Protein AF-A0A538FCP5-F1 (afdb_monomer)

Sequence (193 aa):
MATASAGASVWIGPFAAAAGLLAGAGALKAARPHATARALKDMGLPGRLSLVAGLVRVGGAAEAVVGGAALLAGASALRLLAITVAASYVGFAAVVAFALAKGTAVSSCGCFGATDTPPTVAHVVVDVGAALTAVAVAMGPGGGLPGVLARQPLAGIPLVLLLVVACYLAWLALTALPRAGARAVTALGGRRP

Radius of gyration: 18.37 Å; Cα contacts (8 Å, |Δi|>4): 265; chains: 1; bounding box: 60×31×52 Å

Solvent-accessible surface area (backbone atoms only — not comparable to full-atom values): 9730 Å² total; per-residue (Å²): 131,78,70,69,66,57,65,37,56,68,34,48,58,60,27,45,27,39,24,49,44,39,17,54,23,12,43,40,17,36,77,51,18,6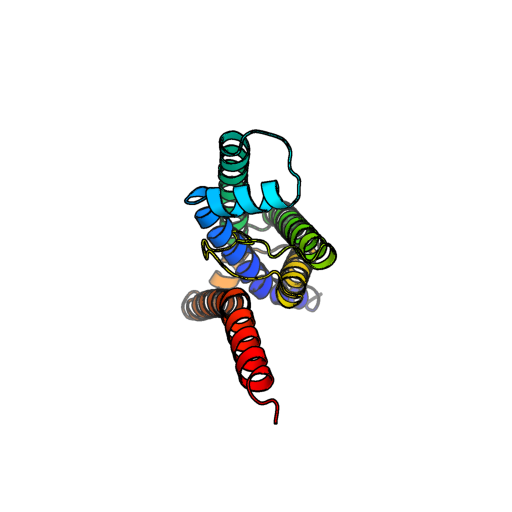2,46,35,26,48,29,43,43,76,76,64,52,83,78,56,67,68,59,45,20,50,50,37,21,54,51,13,44,50,36,18,50,45,15,50,45,40,51,70,20,51,47,84,56,28,36,62,35,21,48,51,53,18,51,51,24,49,53,48,23,51,53,43,49,50,37,54,74,68,69,50,76,36,54,10,82,22,54,73,70,54,74,73,37,66,67,50,72,65,52,35,52,51,24,49,52,36,19,50,27,15,48,51,48,41,72,33,77,67,70,24,54,58,66,51,30,74,74,36,72,79,74,19,51,68,58,54,50,50,36,53,50,49,38,50,50,51,48,42,56,62,54,46,49,61,55,54,52,54,51,51,53,52,63,55,64,71,64,67,134

Foldseek 3Di:
DPPQVVQLVVLQLLLLLLLVLLLQLLVQCLVPVQLQLVLCVLLPDDDDSVVSSVVSNVRSVVSNCLSVCCQVDFFVCNLVSLQVSLVVLVVLLVSLVSQVVVVDQRLDSSSHPDRGQGRDVLSNVSSNSNSVSSVSQNPGPTGHNQRVQCPDPPSCPVSVVVSVVSNVVSVCVRHVVRVVVVVVVVVVVVPDD

Secondary structure (DSSP, 8-state):
--SHHHHHHHHHHHHHHHHHHHHHHHHHHHH-THHHHHHHHHTT--S-HHHHHHHHHHHHHHHHHHHHHHHH--HHHHHHHHHHHHHHHHHHHHHHHHHHHHT---S---TTS-S-----HHHHHHHHHHHHHHHHHHHSS---HHHHHTTSGGGGHHHHHHHHHHHHHHHHHHHTHHHHHHHHHHHHHT---

pLDDT: mean 83.84, std 15.06, range [40.66, 98.06]

Mean predicted aligned error: 7.52 Å

Structure (mmCIF, N/CA/C/O backbone):
data_AF-A0A538FCP5-F1
#
_entry.id   AF-A0A538FCP5-F1
#
loop_
_atom_site.group_PDB
_atom_site.id
_atom_site.type_symbol
_atom_site.label_atom_id
_atom_site.label_alt_id
_atom_site.label_comp_id
_atom_site.label_asym_id
_atom_site.label_entity_id
_atom_site.label_seq_id
_atom_site.pdbx_PDB_ins_code
_atom_site.Cartn_x
_atom_site.Cartn_y
_atom_site.Cartn_z
_atom_site.occupancy
_atom_site.B_iso_or_equiv
_atom_site.auth_seq_id
_atom_site.auth_comp_id
_atom_site.auth_asym_id
_atom_site.auth_atom_id
_atom_site.pdbx_PDB_model_num
ATOM 1 N N . MET A 1 1 ? 18.638 -16.756 -23.555 1.00 45.75 1 MET A N 1
ATOM 2 C CA . MET A 1 1 ? 18.734 -15.533 -22.719 1.00 45.75 1 MET A CA 1
ATOM 3 C C . MET A 1 1 ? 17.520 -14.587 -22.818 1.00 45.75 1 MET A C 1
ATOM 5 O O . MET A 1 1 ? 17.428 -13.693 -21.993 1.00 45.75 1 MET A O 1
ATOM 9 N N . ALA A 1 2 ? 16.556 -14.788 -23.733 1.00 40.66 2 ALA A N 1
ATOM 10 C CA . ALA A 1 2 ? 15.393 -13.897 -23.919 1.00 40.66 2 ALA A CA 1
ATOM 11 C C . ALA A 1 2 ? 14.160 -14.190 -23.026 1.00 40.66 2 ALA A C 1
ATOM 13 O O . ALA A 1 2 ? 13.186 -13.448 -23.061 1.00 40.66 2 ALA A O 1
ATOM 14 N N . THR A 1 3 ? 14.174 -15.259 -22.225 1.00 42.53 3 THR A N 1
ATOM 15 C CA . THR A 1 3 ? 13.018 -15.672 -21.404 1.00 42.53 3 THR A CA 1
ATOM 16 C C . THR A 1 3 ? 13.016 -15.072 -19.994 1.00 42.53 3 THR A C 1
ATOM 18 O O . THR A 1 3 ? 11.956 -14.929 -19.393 1.00 42.53 3 THR A O 1
ATOM 21 N N . ALA A 1 4 ? 14.174 -14.648 -19.473 1.00 42.22 4 ALA A N 1
ATOM 22 C CA . ALA A 1 4 ? 14.282 -14.045 -18.139 1.00 42.22 4 ALA A CA 1
ATOM 23 C C . ALA A 1 4 ? 13.793 -12.581 -18.089 1.00 42.22 4 ALA A C 1
ATOM 25 O O . ALA A 1 4 ? 13.318 -12.117 -17.054 1.00 42.22 4 ALA A O 1
ATOM 26 N N . SER A 1 5 ? 13.857 -11.858 -19.211 1.00 44.38 5 SER A N 1
ATOM 27 C CA . SER A 1 5 ? 13.412 -10.462 -19.330 1.00 44.38 5 SER A CA 1
ATOM 28 C C . SER A 1 5 ? 11.887 -10.311 -19.396 1.00 44.38 5 SER A C 1
ATOM 30 O O . SER A 1 5 ? 11.358 -9.288 -18.965 1.00 44.38 5 SER A O 1
ATOM 32 N N . ALA A 1 6 ? 11.162 -11.332 -19.868 1.00 48.72 6 ALA A N 1
ATOM 33 C CA . ALA A 1 6 ? 9.699 -11.323 -19.888 1.00 48.72 6 ALA A CA 1
ATOM 34 C C . ALA A 1 6 ? 9.105 -11.450 -18.471 1.00 48.72 6 ALA A C 1
ATOM 36 O O . ALA A 1 6 ? 8.164 -10.737 -18.124 1.00 48.72 6 ALA A O 1
ATOM 37 N N . GLY A 1 7 ? 9.702 -12.290 -17.616 1.00 48.94 7 GLY A N 1
ATOM 38 C CA . GLY A 1 7 ? 9.195 -12.569 -16.266 1.00 48.94 7 GLY A CA 1
ATOM 39 C C . GLY A 1 7 ? 9.261 -11.382 -15.298 1.00 48.94 7 GLY A C 1
ATOM 40 O O . GLY A 1 7 ? 8.374 -11.222 -14.470 1.00 48.94 7 GLY A O 1
ATOM 41 N N . ALA A 1 8 ? 10.260 -10.504 -15.418 1.00 54.09 8 ALA A N 1
ATOM 42 C CA . ALA A 1 8 ? 10.357 -9.311 -14.568 1.00 54.09 8 ALA A CA 1
ATOM 43 C C . ALA A 1 8 ? 9.303 -8.251 -14.915 1.00 54.09 8 ALA A C 1
ATOM 45 O O . ALA A 1 8 ? 8.853 -7.500 -14.053 1.00 54.09 8 ALA A O 1
ATOM 46 N N . SER A 1 9 ? 8.885 -8.210 -16.183 1.00 64.44 9 SER A N 1
ATOM 47 C CA . SER A 1 9 ? 7.946 -7.209 -16.687 1.00 64.44 9 SER A CA 1
ATOM 48 C C . SER A 1 9 ? 6.511 -7.413 -16.191 1.00 64.44 9 SER A C 1
ATOM 50 O O . SER A 1 9 ? 5.802 -6.426 -15.996 1.00 64.44 9 SER A O 1
ATOM 52 N N . VAL A 1 10 ? 6.093 -8.658 -15.912 1.00 83.19 10 VAL A N 1
ATOM 53 C CA . VAL A 1 10 ? 4.707 -8.952 -15.501 1.00 83.19 10 VAL A CA 1
ATOM 54 C C . VAL A 1 10 ? 4.380 -8.395 -14.114 1.00 83.19 10 VAL A C 1
ATOM 56 O O . VAL A 1 10 ? 3.256 -7.965 -13.868 1.00 83.19 10 VAL A O 1
ATOM 59 N N . TRP A 1 11 ? 5.372 -8.338 -13.222 1.00 89.75 11 TRP A N 1
ATOM 60 C CA . TRP A 1 11 ? 5.187 -7.881 -11.845 1.00 89.75 11 TRP A CA 1
ATOM 61 C C . TRP A 1 11 ? 5.181 -6.358 -11.708 1.00 89.75 11 TRP A C 1
ATOM 63 O O . TRP A 1 11 ? 4.635 -5.851 -10.732 1.00 89.75 11 TRP A O 1
ATOM 73 N N . ILE A 1 12 ? 5.716 -5.620 -12.691 1.00 90.25 12 ILE A N 1
ATOM 74 C CA . ILE A 1 12 ? 5.793 -4.150 -12.646 1.00 90.25 12 ILE A CA 1
ATOM 75 C C . ILE A 1 12 ? 4.408 -3.509 -12.588 1.00 90.25 12 ILE A C 1
ATOM 77 O O . ILE A 1 12 ? 4.231 -2.537 -11.862 1.00 90.25 12 ILE A O 1
ATOM 81 N N . GLY A 1 13 ? 3.426 -4.037 -13.324 1.00 90.94 13 GLY A N 1
ATOM 82 C CA . GLY A 1 13 ? 2.058 -3.509 -13.308 1.00 90.94 13 GLY A CA 1
ATOM 83 C C . GLY A 1 13 ? 1.418 -3.605 -11.916 1.00 90.94 13 GLY A C 1
ATOM 84 O O . GLY A 1 13 ? 1.117 -2.572 -11.317 1.00 90.94 13 GLY A O 1
ATOM 85 N N . PRO A 1 14 ? 1.257 -4.819 -11.357 1.00 92.94 14 PRO A N 1
ATOM 86 C CA . PRO A 1 14 ? 0.743 -5.010 -10.001 1.00 92.94 14 PRO A CA 1
ATOM 87 C C . PRO A 1 14 ? 1.554 -4.272 -8.928 1.00 92.94 14 PRO A C 1
ATOM 89 O O . PRO A 1 14 ? 0.970 -3.653 -8.042 1.00 92.94 14 PRO A O 1
ATOM 92 N N . PHE A 1 15 ? 2.887 -4.262 -9.041 1.00 94.94 15 PHE A N 1
ATOM 93 C CA . PHE A 1 15 ? 3.752 -3.504 -8.139 1.00 94.94 15 PHE A CA 1
ATOM 94 C C . PHE A 1 15 ? 3.501 -1.995 -8.220 1.00 94.94 15 PHE A C 1
ATOM 96 O O . PHE A 1 15 ? 3.432 -1.336 -7.190 1.00 94.94 15 PHE A O 1
ATOM 103 N N . ALA A 1 16 ? 3.333 -1.433 -9.419 1.00 95.12 16 ALA A N 1
ATOM 104 C CA . ALA A 1 16 ? 3.023 -0.017 -9.590 1.00 95.12 16 ALA A CA 1
ATOM 105 C C . ALA A 1 16 ? 1.646 0.333 -9.011 1.00 95.12 16 ALA A C 1
ATOM 107 O O . ALA A 1 16 ? 1.493 1.383 -8.389 1.00 95.12 16 ALA A O 1
ATOM 108 N N . ALA A 1 17 ? 0.655 -0.553 -9.141 1.00 95.50 17 ALA A N 1
ATOM 109 C CA . ALA A 1 17 ? -0.635 -0.370 -8.481 1.00 95.50 17 ALA A CA 1
ATOM 110 C C . ALA A 1 17 ? -0.480 -0.379 -6.949 1.00 95.50 17 ALA A C 1
ATOM 112 O O . ALA A 1 17 ? -0.987 0.516 -6.276 1.00 95.50 17 ALA A O 1
ATOM 113 N N . ALA A 1 18 ? 0.289 -1.322 -6.396 1.00 96.06 18 ALA A N 1
ATOM 114 C CA . ALA A 1 18 ? 0.610 -1.365 -4.969 1.00 96.06 18 ALA A CA 1
ATOM 115 C C . ALA A 1 18 ? 1.363 -0.103 -4.502 1.00 96.06 18 ALA A C 1
ATOM 117 O O . ALA A 1 18 ? 0.978 0.535 -3.528 1.00 96.06 18 ALA A O 1
ATOM 118 N N . ALA A 1 19 ? 2.393 0.335 -5.224 1.00 97.00 19 ALA A N 1
ATOM 119 C CA . ALA A 1 19 ? 3.125 1.560 -4.908 1.00 97.00 19 ALA A CA 1
ATOM 120 C C . ALA A 1 19 ? 2.223 2.807 -4.969 1.00 97.00 19 ALA A C 1
ATOM 122 O O . ALA A 1 19 ? 2.315 3.673 -4.101 1.00 97.00 19 ALA A O 1
ATOM 123 N N . GLY A 1 20 ? 1.308 2.880 -5.943 1.00 95.69 20 GLY A N 1
ATOM 124 C CA . GLY A 1 20 ? 0.316 3.950 -6.050 1.00 95.69 20 GLY A CA 1
ATOM 125 C C . GLY A 1 20 ? -0.702 3.945 -4.907 1.00 95.69 20 GLY A C 1
ATOM 126 O O . GLY A 1 20 ? -1.003 5.001 -4.347 1.00 95.69 20 GLY A O 1
ATOM 127 N N . LEU A 1 21 ? -1.189 2.767 -4.509 1.00 94.44 21 LEU A N 1
ATOM 128 C CA . LEU A 1 21 ? -2.057 2.604 -3.341 1.00 94.44 21 LEU A CA 1
ATOM 129 C C . LEU A 1 21 ? -1.339 3.002 -2.049 1.00 94.44 21 LEU A C 1
ATOM 131 O O . LEU A 1 21 ? -1.915 3.745 -1.258 1.00 94.44 21 LEU A O 1
ATOM 135 N N . LEU A 1 22 ? -0.087 2.574 -1.855 1.00 95.88 22 LEU A N 1
ATOM 136 C CA . LEU A 1 22 ? 0.742 2.978 -0.718 1.00 95.88 22 LEU A CA 1
ATOM 137 C C . LEU A 1 22 ? 0.940 4.496 -0.695 1.00 95.88 22 LEU A C 1
ATOM 139 O O . LEU A 1 22 ? 0.771 5.120 0.352 1.00 95.88 22 LEU A O 1
ATOM 143 N N . ALA A 1 23 ? 1.229 5.097 -1.854 1.00 96.75 23 ALA A N 1
ATOM 144 C CA . ALA A 1 23 ? 1.422 6.534 -1.976 1.00 96.75 23 ALA A CA 1
ATOM 145 C C . ALA A 1 23 ? 0.156 7.315 -1.583 1.00 96.75 23 ALA A C 1
ATOM 147 O O . ALA A 1 23 ? 0.202 8.224 -0.751 1.00 96.75 23 ALA A O 1
ATOM 148 N N . GLY A 1 24 ? -0.991 6.929 -2.153 1.00 93.69 24 GLY A N 1
ATOM 149 C CA . GLY A 1 24 ? -2.281 7.560 -1.883 1.00 93.69 24 GLY A CA 1
ATOM 150 C C . GLY A 1 24 ? -2.752 7.358 -0.442 1.00 93.69 24 GLY A C 1
ATOM 151 O O . GLY A 1 24 ? -3.155 8.317 0.217 1.00 93.69 24 GLY A O 1
ATOM 152 N N . ALA A 1 25 ? -2.658 6.131 0.076 1.00 91.00 25 ALA A N 1
ATOM 153 C CA . ALA A 1 25 ? -3.026 5.814 1.453 1.00 91.00 25 ALA A CA 1
ATOM 154 C C . ALA A 1 25 ? -2.130 6.548 2.458 1.00 91.00 25 ALA A C 1
ATOM 156 O O . ALA A 1 25 ? -2.635 7.154 3.404 1.00 91.00 25 ALA A O 1
ATOM 157 N N . GLY A 1 26 ? -0.814 6.561 2.227 1.00 94.00 26 GLY A N 1
ATOM 158 C CA . GLY A 1 26 ? 0.151 7.294 3.043 1.00 94.00 26 GLY A CA 1
ATOM 159 C C . GLY A 1 26 ? -0.152 8.792 3.085 1.00 94.00 26 GLY A C 1
ATOM 160 O O . GLY A 1 26 ? -0.244 9.379 4.166 1.00 94.00 26 GLY A O 1
ATOM 161 N N . ALA A 1 27 ? -0.423 9.406 1.928 1.00 94.88 27 ALA A N 1
ATOM 162 C CA . ALA A 1 27 ? -0.781 10.822 1.843 1.00 94.88 27 ALA A CA 1
ATOM 163 C C . ALA A 1 27 ? -2.071 11.139 2.622 1.00 94.88 27 ALA A C 1
ATOM 165 O O . ALA A 1 27 ? -2.137 12.128 3.357 1.00 94.88 27 ALA A O 1
ATOM 166 N N . LEU A 1 28 ? -3.086 10.274 2.528 1.00 91.69 28 LEU A N 1
ATOM 167 C CA . LEU A 1 28 ? -4.332 10.426 3.281 1.00 91.69 28 LEU A CA 1
ATOM 168 C C . LEU A 1 28 ? -4.128 10.248 4.792 1.00 91.69 28 LEU A C 1
ATOM 170 O O . LEU A 1 28 ? -4.677 11.038 5.564 1.00 91.69 28 LEU A O 1
ATOM 174 N N . LYS A 1 29 ? -3.307 9.281 5.227 1.00 89.88 29 LYS A N 1
ATOM 175 C CA . LYS A 1 29 ? -2.921 9.109 6.641 1.00 89.88 29 LYS A CA 1
ATOM 176 C C . LYS A 1 29 ? -2.165 10.330 7.163 1.00 89.88 29 LYS A C 1
ATOM 178 O O . LYS A 1 29 ? -2.447 10.797 8.266 1.00 89.88 29 LYS A O 1
ATOM 183 N N . ALA A 1 30 ? -1.254 10.886 6.366 1.00 94.12 30 ALA A N 1
ATOM 184 C CA . ALA A 1 30 ? -0.513 12.095 6.709 1.00 94.12 30 ALA A CA 1
ATOM 185 C C . ALA A 1 30 ? -1.442 13.310 6.846 1.00 94.12 30 ALA A C 1
ATOM 187 O O . ALA A 1 30 ? -1.326 14.090 7.794 1.00 94.12 30 ALA A O 1
ATOM 188 N N . ALA A 1 31 ? -2.410 13.458 5.942 1.00 94.31 31 ALA A N 1
ATOM 189 C CA . ALA A 1 31 ? -3.388 14.536 6.002 1.00 94.31 31 ALA A CA 1
ATOM 190 C C . ALA A 1 31 ? -4.348 14.379 7.195 1.00 94.31 31 ALA A C 1
ATOM 192 O O . ALA A 1 31 ? -4.612 15.354 7.903 1.00 94.31 31 ALA A O 1
ATOM 193 N N . ARG A 1 32 ? -4.844 13.160 7.450 1.00 90.50 32 ARG A N 1
ATOM 194 C CA . ARG A 1 32 ? -5.902 12.857 8.432 1.00 90.50 32 ARG A CA 1
ATOM 195 C C . ARG A 1 32 ? -5.501 11.711 9.384 1.00 90.50 32 ARG A C 1
ATOM 197 O O . ARG A 1 32 ? -6.116 10.645 9.357 1.00 90.50 32 ARG A O 1
ATOM 204 N N . PRO A 1 33 ? -4.536 11.926 10.297 1.00 91.31 33 PRO A N 1
ATOM 205 C CA . PRO A 1 33 ? -3.942 10.846 11.097 1.00 91.31 33 PRO A CA 1
ATOM 206 C C . PRO A 1 33 ? -4.847 10.291 12.207 1.00 91.31 33 PRO A C 1
ATOM 208 O O . PRO A 1 33 ? -4.598 9.213 12.744 1.00 91.31 33 PRO A O 1
ATOM 211 N N . HIS A 1 34 ? -5.899 11.018 12.594 1.00 89.31 34 HIS A N 1
ATOM 212 C CA . HIS A 1 34 ? -6.682 10.690 13.788 1.00 89.31 34 HIS A CA 1
ATOM 213 C C . HIS A 1 34 ? -7.443 9.360 13.701 1.00 89.31 34 HIS A C 1
ATOM 215 O O . HIS A 1 34 ? -7.644 8.725 14.733 1.00 89.31 34 HIS A O 1
ATOM 221 N N . ALA A 1 35 ? -7.860 8.935 12.505 1.00 84.38 35 ALA A N 1
ATOM 222 C CA . ALA A 1 35 ? -8.575 7.672 12.323 1.00 84.38 35 ALA A CA 1
ATOM 223 C C . ALA A 1 35 ? -7.668 6.472 12.646 1.00 84.38 35 ALA A C 1
ATOM 225 O O . ALA A 1 35 ? -7.983 5.687 13.537 1.00 84.38 35 ALA A O 1
ATOM 226 N N . THR A 1 36 ? -6.489 6.408 12.021 1.00 87.38 36 THR A N 1
ATOM 227 C CA . THR A 1 36 ? -5.475 5.379 12.300 1.00 87.38 36 THR A CA 1
ATOM 228 C C . THR A 1 36 ? -4.978 5.452 13.741 1.00 87.38 36 THR A C 1
ATOM 230 O O . THR A 1 36 ? -4.762 4.427 14.377 1.00 87.38 36 THR A O 1
ATOM 233 N N . ALA A 1 37 ? -4.814 6.659 14.293 1.00 91.38 37 ALA A N 1
ATOM 234 C CA . ALA A 1 37 ? -4.350 6.819 15.667 1.00 91.38 37 ALA A CA 1
ATOM 235 C C . ALA A 1 37 ? -5.335 6.235 16.690 1.00 91.38 37 ALA A C 1
ATOM 237 O O . ALA A 1 37 ? -4.905 5.578 17.635 1.00 91.38 37 ALA A O 1
ATOM 238 N N . ARG A 1 38 ? -6.646 6.432 16.492 1.00 88.56 38 ARG A N 1
ATOM 239 C CA . ARG A 1 38 ? -7.680 5.800 17.328 1.00 88.56 38 ARG A CA 1
ATOM 240 C C . ARG A 1 38 ? -7.669 4.283 17.180 1.00 88.56 38 ARG A C 1
ATOM 242 O O . ARG A 1 38 ? -7.605 3.600 18.188 1.00 88.56 38 ARG A O 1
ATOM 249 N N . ALA A 1 39 ? -7.586 3.770 15.956 1.00 84.56 39 ALA A N 1
ATOM 250 C CA . ALA A 1 39 ? -7.458 2.335 15.718 1.00 84.56 39 ALA A CA 1
ATOM 251 C C . ALA A 1 39 ? -6.256 1.709 16.452 1.00 84.56 39 ALA A C 1
ATOM 253 O O . ALA A 1 39 ? -6.385 0.669 17.093 1.00 84.56 39 ALA A O 1
ATOM 254 N N . LEU A 1 40 ? -5.090 2.363 16.417 1.00 88.31 40 LEU A N 1
ATOM 255 C CA . LEU A 1 40 ? -3.903 1.930 17.163 1.00 88.31 40 LEU A CA 1
ATOM 256 C C . LEU A 1 40 ? -4.120 1.974 18.683 1.00 88.31 40 LEU A C 1
ATOM 258 O O . LEU A 1 40 ? -3.679 1.067 19.390 1.00 88.31 40 LEU A O 1
ATOM 262 N N . LYS A 1 41 ? -4.819 2.995 19.193 1.00 89.31 41 LYS A N 1
ATOM 263 C CA . LYS A 1 41 ? -5.213 3.077 20.608 1.00 89.31 41 LYS A CA 1
ATOM 264 C C . LYS A 1 41 ? -6.148 1.932 21.002 1.00 89.31 41 LYS A C 1
ATOM 266 O O . LYS A 1 41 ? -5.894 1.307 22.027 1.00 89.31 41 LYS A O 1
ATOM 271 N N . ASP A 1 42 ? -7.148 1.628 20.179 1.00 85.62 42 ASP A N 1
ATOM 272 C CA . ASP A 1 42 ? -8.106 0.536 20.398 1.00 85.62 42 ASP A CA 1
ATOM 273 C C . ASP A 1 42 ? -7.406 -0.836 20.376 1.00 85.62 42 ASP A C 1
ATOM 275 O O . ASP A 1 42 ? -7.792 -1.761 21.088 1.00 85.62 42 ASP A O 1
ATOM 279 N N . MET A 1 43 ? -6.313 -0.960 19.614 1.00 84.94 43 MET A N 1
ATOM 280 C CA . MET A 1 43 ? -5.454 -2.150 19.599 1.00 84.94 43 MET A CA 1
ATOM 281 C C . MET A 1 43 ? -4.500 -2.255 20.803 1.00 84.94 43 MET A C 1
ATOM 283 O O . MET A 1 43 ? -3.871 -3.303 20.979 1.00 84.94 43 MET A O 1
ATOM 287 N N . GLY A 1 44 ? -4.434 -1.223 21.652 1.00 87.62 44 GLY A N 1
ATOM 288 C CA . GLY A 1 44 ? -3.677 -1.213 22.904 1.00 87.62 44 GLY A CA 1
ATOM 289 C C . GLY A 1 44 ? -2.384 -0.395 22.882 1.00 87.62 44 GLY A C 1
ATOM 290 O O . GLY A 1 44 ? -1.591 -0.515 23.814 1.00 87.62 44 GLY A O 1
ATOM 291 N N . LEU A 1 45 ? -2.140 0.439 21.861 1.00 89.25 45 LEU A N 1
ATOM 292 C CA . LEU A 1 45 ? -0.912 1.236 21.804 1.00 89.25 45 LEU A CA 1
ATOM 293 C C . LEU A 1 45 ? -0.866 2.258 22.971 1.00 89.25 45 LEU A C 1
ATOM 295 O O . LEU A 1 45 ? -1.784 3.084 23.123 1.00 89.25 45 LEU A O 1
ATOM 299 N N . PRO A 1 46 ? 0.179 2.231 23.823 1.00 90.50 46 PRO A N 1
ATOM 300 C CA . PRO A 1 46 ? 0.305 3.165 24.935 1.00 90.50 46 PRO A CA 1
ATOM 301 C C . PRO A 1 46 ? 0.629 4.582 24.439 1.00 90.50 46 PRO A C 1
ATOM 303 O O . PRO A 1 46 ? 1.142 4.784 23.341 1.00 90.50 46 PRO A O 1
ATOM 306 N N . GLY A 1 47 ? 0.318 5.585 25.264 1.00 92.81 47 GLY A N 1
ATOM 307 C CA . GLY A 1 47 ? 0.608 6.992 24.974 1.00 92.81 47 GLY A CA 1
ATOM 308 C C . GLY A 1 47 ? -0.620 7.861 24.693 1.00 92.81 47 GLY A C 1
ATOM 309 O O . GLY A 1 47 ? -1.760 7.385 24.605 1.00 92.81 47 GLY A O 1
ATOM 310 N N . ARG A 1 48 ? -0.369 9.174 24.598 1.00 94.88 48 ARG A N 1
ATOM 311 C CA . ARG A 1 48 ? -1.387 10.204 24.335 1.00 94.88 48 ARG A CA 1
ATOM 312 C C . ARG A 1 48 ? -1.812 10.158 22.866 1.00 94.88 48 ARG A C 1
ATOM 314 O O . ARG A 1 48 ? -0.964 10.031 21.987 1.00 94.88 48 ARG A O 1
ATOM 321 N N . LEU A 1 49 ? -3.108 10.328 22.593 1.00 93.12 49 LEU A N 1
ATOM 322 C CA . LEU A 1 49 ? -3.658 10.273 21.230 1.00 93.12 49 LEU A CA 1
ATOM 323 C C . LEU A 1 49 ? -2.973 11.259 20.267 1.00 93.12 49 LEU A C 1
ATOM 325 O O . LEU A 1 49 ? -2.770 10.929 19.103 1.00 93.12 49 LEU A O 1
ATOM 329 N N . SER A 1 50 ? -2.577 12.441 20.747 1.00 94.81 50 SER A N 1
ATOM 330 C CA . SER A 1 50 ? -1.840 13.438 19.960 1.00 94.81 50 SER A CA 1
ATOM 331 C C . SER A 1 50 ? -0.456 12.952 19.517 1.00 94.81 50 SER A C 1
ATOM 333 O O . SER A 1 50 ? -0.083 13.166 18.367 1.00 94.81 50 SER A O 1
ATOM 335 N N . LEU A 1 51 ? 0.278 12.253 20.391 1.00 96.00 51 LEU A N 1
ATOM 336 C CA . LEU A 1 51 ? 1.585 11.672 20.065 1.00 96.00 51 LEU A CA 1
ATOM 337 C C . LEU A 1 51 ? 1.442 10.542 19.044 1.00 96.00 51 LEU A C 1
ATOM 339 O O . LEU A 1 51 ? 2.165 10.514 18.052 1.00 96.00 51 LEU A O 1
ATOM 343 N N . VAL A 1 52 ? 0.457 9.658 19.242 1.00 95.50 52 VAL A N 1
ATOM 344 C CA . VAL A 1 52 ? 0.155 8.580 18.287 1.00 95.50 52 VAL A CA 1
ATOM 345 C C . VAL A 1 52 ? -0.247 9.161 16.927 1.00 95.50 52 VAL A C 1
ATOM 347 O O . VAL A 1 52 ? 0.233 8.699 15.898 1.00 95.50 52 VAL A O 1
ATOM 350 N N . ALA A 1 53 ? -1.068 10.214 16.898 1.00 94.50 53 ALA A N 1
ATOM 351 C CA . ALA A 1 53 ? -1.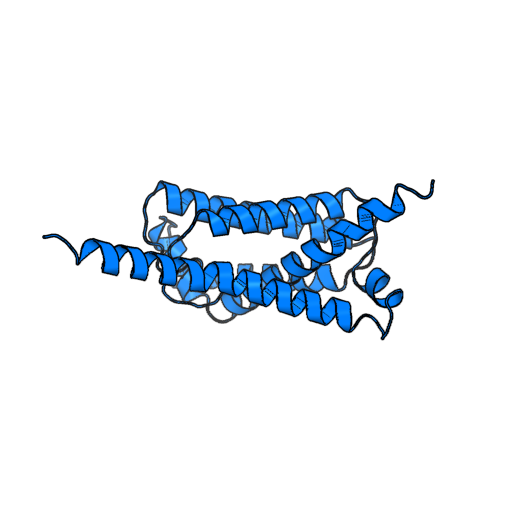434 10.900 15.659 1.00 94.50 53 ALA A CA 1
ATOM 352 C C . ALA A 1 53 ? -0.230 11.566 14.970 1.00 94.50 53 ALA A C 1
ATOM 354 O O . ALA A 1 53 ? -0.138 11.531 13.744 1.00 94.50 53 ALA A O 1
ATOM 355 N N . GLY A 1 54 ? 0.710 12.130 15.735 1.00 96.19 54 GLY A N 1
ATOM 356 C CA . GLY A 1 54 ? 1.979 12.633 15.203 1.00 96.19 54 GLY A CA 1
ATOM 357 C C . GLY A 1 54 ? 2.793 11.529 14.524 1.00 96.19 54 GLY A C 1
ATOM 358 O O . GLY A 1 54 ? 3.221 11.698 13.383 1.00 96.19 54 GLY A O 1
ATOM 359 N N . LEU A 1 55 ? 2.923 10.370 15.178 1.00 95.06 55 LEU A N 1
ATOM 360 C CA . LEU A 1 55 ? 3.630 9.214 14.625 1.00 95.06 55 LEU A CA 1
ATOM 361 C C . LEU A 1 55 ? 2.955 8.678 13.356 1.00 95.06 55 LEU A C 1
ATOM 363 O O . LEU A 1 55 ? 3.632 8.430 12.363 1.00 95.06 55 LEU A O 1
ATOM 367 N N . VAL A 1 56 ? 1.622 8.571 13.352 1.00 94.75 56 VAL A N 1
ATOM 368 C CA . VAL A 1 56 ? 0.843 8.194 12.160 1.00 94.75 56 VAL A CA 1
ATOM 369 C C . VAL A 1 56 ? 1.070 9.179 11.019 1.00 94.75 56 VAL A C 1
ATOM 371 O O . VAL A 1 56 ? 1.191 8.757 9.873 1.00 94.75 56 VAL A O 1
ATOM 374 N N . ARG A 1 57 ? 1.132 10.485 11.302 1.00 96.50 57 ARG A N 1
ATOM 375 C CA . ARG A 1 57 ? 1.351 11.500 10.266 1.00 96.50 57 ARG A CA 1
ATOM 376 C C . ARG A 1 57 ? 2.728 11.359 9.624 1.00 96.50 57 ARG A C 1
ATOM 378 O O . ARG A 1 57 ? 2.820 11.386 8.401 1.00 96.50 57 ARG A O 1
ATOM 385 N N . VAL A 1 58 ? 3.772 11.185 10.434 1.00 97.44 58 VAL A N 1
ATOM 386 C CA . VAL A 1 58 ? 5.143 10.976 9.942 1.00 97.44 58 VAL A CA 1
ATOM 387 C C . VAL A 1 58 ? 5.248 9.655 9.180 1.00 97.44 58 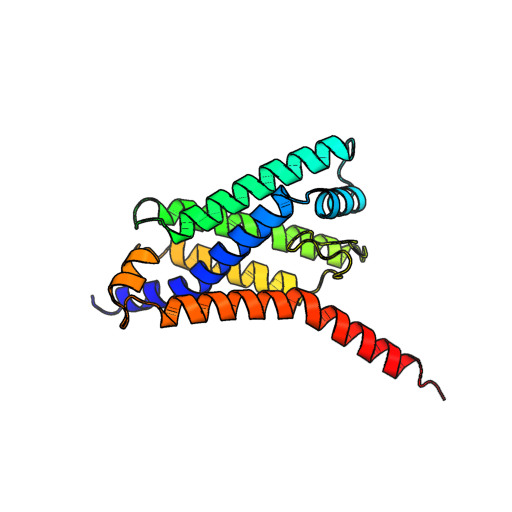VAL A C 1
ATOM 389 O O . VAL A 1 58 ? 5.775 9.637 8.072 1.00 97.44 58 VAL A O 1
ATOM 392 N N . GLY A 1 59 ? 4.689 8.571 9.724 1.00 95.19 59 GLY A N 1
ATOM 393 C CA . GLY A 1 59 ? 4.645 7.268 9.059 1.00 95.19 59 GLY A CA 1
ATOM 394 C C . GLY A 1 59 ? 3.908 7.324 7.721 1.00 95.19 59 GLY A C 1
ATOM 395 O O . GLY A 1 59 ? 4.444 6.882 6.713 1.00 95.19 59 GLY A O 1
ATOM 396 N N . GLY A 1 60 ? 2.733 7.957 7.675 1.00 95.25 60 GLY A N 1
ATOM 397 C CA . GLY A 1 60 ? 1.975 8.158 6.438 1.00 95.25 60 GLY A CA 1
ATOM 398 C C . GLY A 1 60 ? 2.733 8.996 5.405 1.00 95.25 60 GLY A C 1
ATOM 399 O O . GLY A 1 60 ? 2.726 8.670 4.222 1.00 95.25 60 GLY A O 1
ATOM 400 N N . ALA A 1 61 ? 3.452 10.037 5.835 1.00 97.19 61 ALA A N 1
ATOM 401 C CA . ALA A 1 61 ? 4.299 10.818 4.936 1.00 97.19 61 ALA A CA 1
ATOM 402 C C . ALA A 1 61 ? 5.460 9.977 4.379 1.00 97.19 61 ALA A C 1
ATOM 404 O O 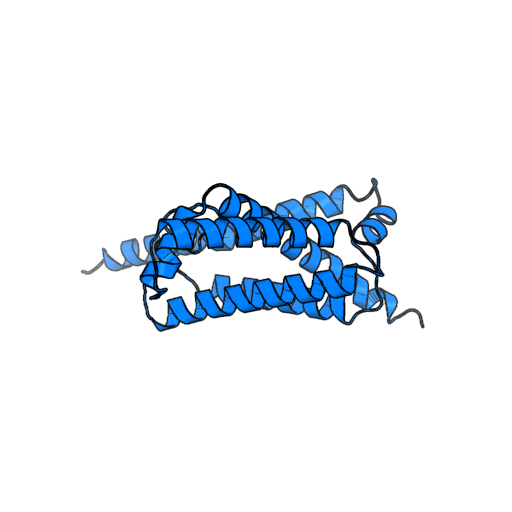. ALA A 1 61 ? 5.750 10.049 3.187 1.00 97.19 61 ALA A O 1
ATOM 405 N N . ALA A 1 62 ? 6.086 9.139 5.210 1.00 97.19 62 ALA A N 1
ATOM 406 C CA . ALA A 1 62 ? 7.131 8.219 4.769 1.00 97.19 62 ALA A CA 1
ATOM 407 C C . ALA A 1 62 ? 6.596 7.182 3.766 1.00 97.19 62 ALA A C 1
ATOM 409 O O . ALA A 1 62 ? 7.216 6.969 2.728 1.00 97.19 62 ALA A O 1
ATOM 410 N N . GLU A 1 63 ? 5.422 6.596 4.019 1.00 97.31 63 GLU A N 1
ATOM 411 C CA . GLU A 1 63 ? 4.732 5.703 3.076 1.00 97.31 63 GLU A CA 1
ATOM 412 C C . GLU A 1 63 ? 4.450 6.406 1.739 1.00 97.31 63 GLU A C 1
ATOM 414 O O . GLU A 1 63 ? 4.716 5.842 0.677 1.00 97.31 63 GLU A O 1
ATOM 419 N N . ALA A 1 64 ? 3.974 7.658 1.789 1.00 97.31 64 ALA A N 1
ATOM 420 C CA . ALA A 1 64 ? 3.695 8.464 0.604 1.00 97.31 64 ALA A CA 1
ATOM 421 C C . ALA A 1 64 ? 4.949 8.668 -0.257 1.00 97.31 64 ALA A C 1
ATOM 423 O O . ALA A 1 64 ? 4.924 8.463 -1.472 1.00 97.31 64 ALA A O 1
ATOM 424 N N . VAL A 1 65 ? 6.056 9.030 0.396 1.00 98.06 65 VAL A N 1
ATOM 425 C CA . VAL A 1 65 ? 7.356 9.229 -0.250 1.00 98.06 65 VAL A CA 1
ATOM 426 C C . VAL A 1 65 ? 7.886 7.919 -0.821 1.00 98.06 65 VAL A C 1
ATOM 428 O O . VAL A 1 65 ? 8.320 7.905 -1.967 1.00 98.06 65 VAL A O 1
ATOM 431 N N . VAL A 1 66 ? 7.821 6.814 -0.075 1.00 97.81 66 VAL A N 1
ATOM 432 C CA . VAL A 1 66 ? 8.291 5.502 -0.542 1.00 97.81 66 VAL A CA 1
ATOM 433 C C . VAL A 1 66 ? 7.494 5.030 -1.758 1.00 97.81 66 VAL A C 1
ATOM 435 O O . VAL A 1 66 ? 8.097 4.664 -2.766 1.00 97.81 66 VAL A O 1
ATOM 438 N N . GLY A 1 67 ? 6.160 5.080 -1.700 1.00 96.88 67 GLY A N 1
ATOM 439 C CA . GLY A 1 67 ? 5.299 4.692 -2.818 1.00 96.88 67 GLY A CA 1
ATOM 440 C C . GLY A 1 67 ? 5.526 5.568 -4.053 1.00 96.88 67 GLY A C 1
ATOM 441 O O . GLY A 1 67 ? 5.722 5.054 -5.153 1.00 96.88 67 GLY A O 1
ATOM 442 N N . GLY A 1 68 ? 5.590 6.891 -3.874 1.00 97.25 68 GLY A N 1
ATOM 443 C CA . GLY A 1 68 ? 5.872 7.830 -4.963 1.00 97.25 68 GLY A CA 1
ATOM 444 C C . GLY A 1 68 ? 7.263 7.635 -5.571 1.00 97.25 68 GLY A C 1
ATOM 445 O O . GLY A 1 68 ? 7.406 7.574 -6.791 1.00 97.25 68 GLY A O 1
ATOM 446 N N . ALA A 1 69 ? 8.289 7.464 -4.735 1.00 97.25 69 ALA A N 1
ATOM 447 C CA . ALA A 1 69 ? 9.651 7.208 -5.189 1.00 97.25 69 ALA A CA 1
ATOM 448 C C . ALA A 1 69 ? 9.748 5.883 -5.953 1.00 97.25 69 ALA A C 1
ATOM 450 O O . ALA A 1 69 ? 1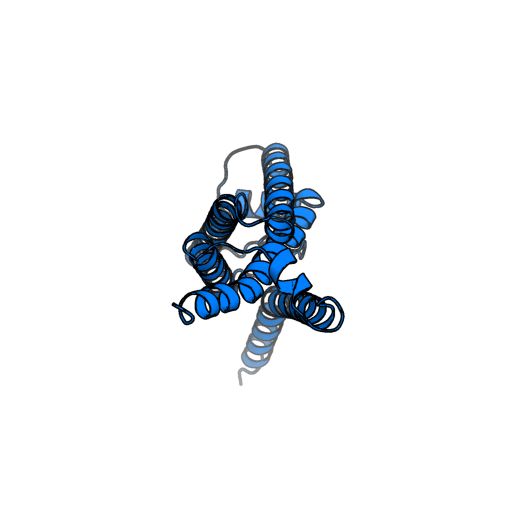0.412 5.830 -6.984 1.00 97.25 69 ALA A O 1
ATOM 451 N N . ALA A 1 70 ? 9.056 4.829 -5.507 1.00 96.19 70 ALA A N 1
ATOM 452 C CA . ALA A 1 70 ? 9.034 3.535 -6.187 1.00 96.19 70 ALA A CA 1
ATOM 453 C C . ALA A 1 70 ? 8.472 3.621 -7.618 1.00 96.19 70 ALA A C 1
ATOM 455 O O . ALA A 1 70 ? 8.967 2.933 -8.510 1.00 96.19 70 ALA A O 1
ATOM 456 N N . LEU A 1 71 ? 7.486 4.494 -7.857 1.00 95.38 71 LEU A N 1
ATOM 457 C CA . LEU A 1 71 ? 6.913 4.729 -9.190 1.00 95.38 71 LEU A CA 1
ATOM 458 C C . LEU A 1 71 ? 7.873 5.459 -10.137 1.00 95.38 71 LEU A C 1
ATOM 460 O O . LEU A 1 71 ? 7.808 5.264 -11.350 1.00 95.38 71 LEU A O 1
ATOM 464 N N . LEU A 1 72 ? 8.755 6.295 -9.590 1.00 95.06 72 LEU A N 1
ATOM 465 C CA . LEU A 1 72 ? 9.683 7.133 -10.354 1.00 95.06 72 LEU A CA 1
ATOM 466 C C . LEU A 1 72 ? 11.096 6.537 -10.446 1.00 95.06 72 LEU A C 1
ATOM 468 O O . LEU A 1 72 ? 11.921 7.017 -11.223 1.00 95.06 72 LEU A O 1
ATOM 472 N N . ALA A 1 73 ? 11.392 5.501 -9.662 1.00 92.12 73 ALA A N 1
ATOM 473 C CA . ALA A 1 73 ? 12.734 4.961 -9.528 1.00 92.12 73 ALA A CA 1
ATOM 474 C C . ALA A 1 73 ? 13.241 4.256 -10.796 1.00 92.12 73 ALA A C 1
ATOM 476 O O . ALA A 1 73 ? 12.551 3.460 -11.438 1.00 92.12 73 ALA A O 1
ATOM 477 N N . GLY A 1 74 ? 14.519 4.500 -11.098 1.00 84.19 74 GLY A N 1
ATOM 478 C CA . GLY A 1 74 ? 15.311 3.679 -12.010 1.00 84.19 74 GLY A CA 1
ATOM 479 C C . GLY A 1 74 ? 15.773 2.368 -11.362 1.00 84.19 74 GLY A C 1
ATOM 480 O O . GLY A 1 74 ? 15.588 2.140 -10.166 1.00 84.19 74 GLY A O 1
ATOM 481 N N . ALA A 1 75 ? 16.419 1.504 -12.150 1.00 79.94 75 ALA A N 1
ATOM 482 C CA . ALA A 1 75 ? 16.752 0.135 -11.743 1.00 79.94 75 ALA A CA 1
ATOM 483 C C . ALA A 1 75 ? 17.609 0.034 -10.463 1.00 79.94 75 ALA A C 1
ATOM 485 O O . ALA A 1 75 ? 17.421 -0.896 -9.684 1.00 79.94 75 ALA A O 1
ATOM 486 N N . SER A 1 76 ? 18.517 0.987 -10.226 1.00 82.88 76 SER A N 1
ATOM 487 C CA . SER A 1 76 ? 19.431 0.978 -9.075 1.00 82.88 76 SER A CA 1
ATOM 488 C C . SER A 1 76 ? 18.727 1.222 -7.736 1.00 82.88 76 SER A C 1
ATOM 490 O O . SER A 1 76 ? 19.002 0.524 -6.764 1.00 82.88 76 SER A O 1
ATOM 492 N N . ALA A 1 77 ? 17.794 2.176 -7.680 1.00 90.56 77 ALA A N 1
ATOM 493 C CA . ALA A 1 77 ? 17.062 2.520 -6.456 1.00 90.56 77 ALA A CA 1
ATOM 494 C C . ALA A 1 77 ? 15.810 1.652 -6.240 1.00 90.56 77 ALA A C 1
ATOM 496 O O . ALA A 1 77 ? 15.373 1.461 -5.103 1.00 90.56 77 ALA A O 1
ATOM 497 N N . LEU A 1 78 ? 15.246 1.099 -7.320 1.00 92.19 78 LEU A N 1
ATOM 498 C CA . LEU A 1 78 ? 13.988 0.354 -7.285 1.00 92.19 78 LEU A CA 1
ATOM 499 C C . LEU A 1 78 ? 14.032 -0.844 -6.338 1.00 92.19 78 LEU A C 1
ATOM 501 O O . LEU A 1 78 ? 13.048 -1.110 -5.661 1.00 92.19 78 LEU A O 1
ATOM 505 N N . ARG A 1 79 ? 15.161 -1.555 -6.257 1.00 93.69 79 ARG A N 1
ATOM 506 C CA . ARG A 1 79 ? 15.273 -2.749 -5.409 1.00 93.69 79 ARG A CA 1
ATOM 507 C C . ARG A 1 79 ? 15.047 -2.428 -3.932 1.00 93.69 79 ARG A C 1
ATOM 509 O O . ARG A 1 79 ? 14.285 -3.126 -3.270 1.00 93.69 79 ARG A O 1
ATOM 516 N N . LEU A 1 80 ? 15.679 -1.369 -3.426 1.00 94.81 80 LEU A N 1
ATOM 517 C CA . LEU A 1 80 ? 15.517 -0.942 -2.034 1.00 94.81 80 LEU A CA 1
ATOM 518 C C . LEU A 1 80 ? 14.089 -0.457 -1.771 1.00 94.81 80 LEU A C 1
ATOM 520 O O . LEU A 1 80 ? 13.490 -0.839 -0.770 1.00 94.81 80 LEU A O 1
ATOM 524 N N . LEU A 1 81 ? 13.526 0.316 -2.701 1.00 96.62 81 LEU A N 1
ATOM 525 C CA . LEU A 1 81 ? 12.152 0.809 -2.599 1.00 96.62 81 LEU A CA 1
ATOM 526 C C . LEU A 1 81 ? 11.120 -0.325 -2.666 1.00 96.62 81 LEU A C 1
ATOM 528 O O . LEU A 1 81 ? 10.122 -0.297 -1.959 1.00 96.62 81 LEU A O 1
ATOM 532 N N . ALA A 1 82 ? 11.362 -1.360 -3.465 1.00 95.94 82 ALA A N 1
ATOM 533 C CA . ALA A 1 82 ? 10.492 -2.527 -3.525 1.00 95.94 82 ALA A CA 1
ATOM 534 C C . ALA A 1 82 ? 10.514 -3.317 -2.205 1.00 95.94 82 ALA A C 1
ATOM 536 O O . ALA A 1 82 ? 9.465 -3.751 -1.736 1.00 95.94 82 ALA A O 1
ATOM 537 N N . ILE A 1 83 ? 11.676 -3.439 -1.551 1.00 96.50 83 ILE A N 1
ATOM 538 C CA . ILE A 1 83 ? 11.782 -4.056 -0.218 1.00 96.50 83 ILE A CA 1
ATOM 539 C C . ILE A 1 83 ? 11.012 -3.242 0.826 1.00 96.50 83 ILE A C 1
ATOM 541 O O . ILE A 1 83 ? 10.295 -3.823 1.640 1.00 96.50 83 ILE A O 1
ATOM 545 N N . THR A 1 84 ? 11.118 -1.910 0.809 1.00 97.25 84 THR A N 1
ATOM 546 C CA . THR A 1 84 ? 10.385 -1.071 1.767 1.00 97.25 84 THR A CA 1
ATOM 547 C C . THR A 1 84 ? 8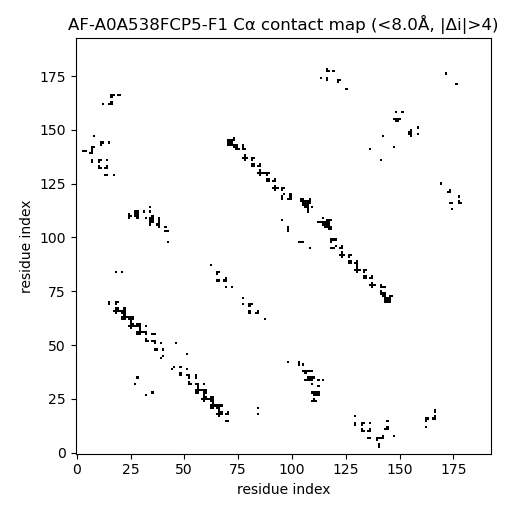.879 -1.111 1.521 1.00 97.25 84 THR A C 1
ATOM 549 O O . THR A 1 84 ? 8.130 -1.248 2.483 1.00 97.25 84 THR A O 1
ATOM 552 N N . VAL A 1 85 ? 8.428 -1.102 0.260 1.00 97.94 85 VAL A N 1
ATOM 553 C CA . VAL A 1 85 ? 7.016 -1.327 -0.103 1.00 97.94 85 VAL A CA 1
ATOM 554 C C . VAL A 1 85 ? 6.533 -2.686 0.413 1.00 97.94 85 VAL A C 1
ATOM 556 O O . VAL A 1 85 ? 5.481 -2.757 1.047 1.00 97.94 85 VAL A O 1
ATOM 559 N N . ALA A 1 86 ? 7.306 -3.759 0.205 1.00 98.00 86 ALA A N 1
ATOM 560 C CA . ALA A 1 86 ? 6.963 -5.089 0.706 1.00 98.00 86 ALA A CA 1
ATOM 561 C C . ALA A 1 86 ? 6.828 -5.101 2.236 1.00 98.00 86 ALA A C 1
ATOM 563 O O . ALA A 1 86 ? 5.841 -5.610 2.764 1.00 98.00 86 ALA A O 1
ATOM 564 N N . ALA A 1 87 ? 7.781 -4.494 2.948 1.00 97.88 87 ALA A N 1
ATOM 565 C CA . ALA A 1 87 ? 7.753 -4.397 4.404 1.00 97.88 87 ALA A CA 1
ATOM 566 C C . ALA A 1 87 ? 6.532 -3.612 4.913 1.00 97.88 87 ALA A C 1
ATOM 568 O O . ALA A 1 87 ? 5.900 -4.035 5.882 1.00 97.88 87 ALA A O 1
ATOM 569 N N . SER A 1 88 ? 6.155 -2.514 4.247 1.00 96.69 88 SER A N 1
ATOM 570 C CA . SER A 1 88 ? 4.942 -1.757 4.577 1.00 96.69 88 SER A CA 1
ATOM 571 C C . SER A 1 88 ? 3.690 -2.623 4.459 1.00 96.69 88 SER A C 1
ATOM 573 O O . SER A 1 88 ? 2.898 -2.684 5.397 1.00 96.69 88 SER A O 1
ATOM 575 N N . TYR A 1 89 ? 3.540 -3.347 3.348 1.00 97.00 89 TYR A N 1
ATOM 576 C CA . TYR A 1 89 ? 2.386 -4.215 3.124 1.00 97.00 89 TYR A CA 1
ATOM 577 C C . TYR A 1 89 ? 2.332 -5.415 4.074 1.00 97.00 89 TYR A C 1
ATOM 579 O O . TYR A 1 89 ? 1.258 -5.753 4.563 1.00 97.00 89 TYR A O 1
ATOM 587 N N . VAL A 1 90 ? 3.475 -6.012 4.424 1.00 97.38 90 VAL A N 1
ATOM 588 C CA . VAL A 1 90 ? 3.540 -7.037 5.481 1.00 97.38 90 VAL A CA 1
ATOM 589 C C . VAL A 1 90 ? 3.098 -6.460 6.829 1.00 97.38 90 VAL A C 1
ATOM 591 O O . VAL A 1 90 ? 2.328 -7.098 7.548 1.00 97.38 90 VAL A O 1
ATOM 594 N N . GLY A 1 91 ? 3.533 -5.241 7.159 1.00 94.31 91 GLY A N 1
ATOM 595 C CA . GLY A 1 91 ? 3.098 -4.537 8.365 1.00 94.31 91 GLY A CA 1
ATOM 596 C C . GLY A 1 91 ? 1.585 -4.307 8.397 1.00 94.31 91 GLY A C 1
ATOM 597 O O . GLY A 1 91 ? 0.947 -4.571 9.416 1.00 94.31 91 GLY A O 1
ATOM 598 N N . PHE A 1 92 ? 0.989 -3.877 7.282 1.00 92.50 92 PHE A N 1
ATOM 599 C CA . PHE A 1 92 ? -0.463 -3.694 7.181 1.00 92.50 92 PHE A CA 1
ATOM 600 C C . PHE A 1 92 ? -1.220 -5.014 7.306 1.00 92.50 92 PHE A C 1
ATOM 602 O O . PHE A 1 92 ? -2.134 -5.102 8.127 1.00 92.50 92 PHE A O 1
ATOM 609 N N . ALA A 1 93 ? -0.776 -6.058 6.600 1.00 93.12 93 ALA A N 1
ATOM 610 C CA . ALA A 1 93 ? -1.364 -7.389 6.692 1.00 93.12 93 ALA A CA 1
ATOM 611 C C . ALA A 1 93 ? -1.360 -7.901 8.139 1.00 93.12 93 ALA A C 1
ATOM 613 O O . ALA A 1 93 ? -2.375 -8.409 8.615 1.00 93.12 93 ALA A O 1
ATOM 614 N N . ALA A 1 94 ? -0.250 -7.718 8.863 1.00 92.69 94 ALA A N 1
ATOM 615 C CA . ALA A 1 94 ? -0.131 -8.112 10.263 1.00 92.69 94 ALA A CA 1
ATOM 616 C C . ALA A 1 94 ? -1.101 -7.338 11.169 1.00 92.69 94 ALA A C 1
ATOM 618 O O . ALA A 1 94 ? -1.779 -7.942 12.000 1.00 92.69 94 ALA A O 1
ATOM 619 N N . VAL A 1 95 ? -1.216 -6.018 10.988 1.00 88.81 95 VAL A N 1
ATOM 620 C CA . VAL A 1 95 ? -2.155 -5.180 11.752 1.00 88.81 95 VAL A CA 1
ATOM 621 C C . VAL A 1 95 ? -3.606 -5.595 11.493 1.00 88.81 95 VAL A C 1
ATOM 623 O O . VAL A 1 95 ? -4.376 -5.756 12.440 1.00 88.81 95 VAL A O 1
ATOM 626 N N . VAL A 1 96 ? -3.986 -5.814 10.232 1.00 88.94 96 VAL A N 1
ATOM 627 C CA . VAL A 1 96 ? -5.349 -6.231 9.871 1.00 88.94 96 VAL A CA 1
ATOM 628 C C . VAL A 1 96 ? -5.645 -7.640 10.386 1.00 88.94 96 VAL A C 1
ATOM 630 O O . VAL A 1 96 ? -6.708 -7.863 10.961 1.00 88.94 96 VAL A O 1
ATOM 633 N N . ALA A 1 97 ? -4.714 -8.584 10.235 1.00 90.81 97 ALA A N 1
ATOM 634 C CA . ALA A 1 97 ? -4.866 -9.944 10.749 1.00 90.81 97 ALA A CA 1
ATOM 635 C C . ALA A 1 97 ? -5.008 -9.963 12.278 1.00 90.81 97 ALA A C 1
ATOM 637 O O . ALA A 1 97 ? -5.858 -10.673 12.813 1.00 90.81 97 ALA A O 1
ATOM 638 N N . PHE A 1 98 ? -4.234 -9.139 12.986 1.00 88.88 98 PHE A N 1
ATOM 639 C CA . PHE A 1 98 ? -4.351 -8.983 14.433 1.00 88.88 98 PHE A CA 1
ATOM 640 C C . PHE A 1 98 ? -5.710 -8.409 14.849 1.00 88.88 98 PHE A C 1
ATOM 642 O O . PHE A 1 98 ? -6.333 -8.907 15.787 1.00 88.88 98 PHE A O 1
ATOM 649 N N . ALA A 1 99 ? -6.200 -7.394 14.134 1.00 85.62 99 ALA A N 1
ATOM 650 C CA . ALA A 1 99 ? -7.522 -6.828 14.370 1.00 85.62 99 ALA A CA 1
ATOM 651 C C . ALA A 1 99 ? -8.651 -7.846 14.131 1.00 85.62 99 ALA A C 1
ATOM 653 O O . ALA A 1 99 ? -9.568 -7.949 14.946 1.00 85.62 99 ALA A O 1
ATOM 654 N N . LEU A 1 100 ? -8.554 -8.642 13.058 1.00 86.44 100 LEU A N 1
ATOM 655 C CA . LEU A 1 100 ? -9.474 -9.750 12.786 1.00 86.44 100 LEU A CA 1
ATOM 656 C C . LEU A 1 100 ? -9.468 -10.775 13.924 1.00 86.44 100 LEU A C 1
ATOM 658 O O . LEU A 1 100 ? -10.531 -11.166 14.397 1.00 86.44 100 LEU A O 1
ATOM 662 N N . ALA A 1 101 ? -8.282 -11.174 14.391 1.00 87.38 101 ALA A N 1
ATOM 663 C CA . ALA A 1 101 ? -8.132 -12.161 15.457 1.00 87.38 101 ALA A CA 1
ATOM 664 C C . ALA A 1 101 ? -8.718 -11.686 16.797 1.00 87.38 101 ALA A C 1
ATOM 666 O O . ALA A 1 101 ? -9.241 -12.491 17.562 1.00 87.38 101 ALA A O 1
ATOM 667 N N . LYS A 1 102 ? -8.658 -10.380 17.081 1.00 82.69 102 LYS A N 1
ATOM 668 C CA . LYS A 1 102 ? -9.238 -9.793 18.296 1.00 82.69 102 LYS A CA 1
ATOM 669 C C . LYS A 1 102 ? -10.744 -9.532 18.209 1.00 82.69 102 LYS A C 1
ATOM 671 O O . LYS A 1 102 ? -11.337 -9.173 19.224 1.00 82.69 102 LYS A O 1
ATOM 676 N N . GLY A 1 103 ? -11.357 -9.655 17.029 1.00 70.56 103 GLY A N 1
ATOM 677 C CA . GLY A 1 103 ? -12.761 -9.287 16.820 1.00 70.56 103 GLY A CA 1
ATOM 678 C C . GLY A 1 103 ? -13.048 -7.810 17.113 1.00 70.56 103 GLY A C 1
ATOM 679 O O . GLY A 1 103 ? -14.197 -7.433 17.334 1.00 70.56 103 GLY A O 1
ATOM 680 N N . THR A 1 104 ? -12.015 -6.964 17.149 1.00 60.41 104 THR A N 1
ATOM 681 C CA . THR A 1 104 ? -12.185 -5.538 17.394 1.00 60.41 104 THR A CA 1
ATOM 682 C C . THR A 1 104 ? -12.763 -4.916 16.133 1.00 60.41 104 THR A C 1
ATOM 684 O O . THR A 1 104 ? -12.165 -4.971 15.057 1.00 60.41 104 THR A O 1
ATOM 687 N N . ALA A 1 105 ? -13.945 -4.309 16.251 1.00 53.72 105 ALA A N 1
ATOM 688 C CA . ALA A 1 105 ? -14.460 -3.423 15.221 1.00 53.72 105 ALA A CA 1
ATOM 689 C C . ALA A 1 105 ? -13.531 -2.207 15.166 1.00 53.72 105 ALA A C 1
ATOM 691 O O . ALA A 1 105 ? -13.694 -1.240 15.905 1.00 53.72 105 ALA A O 1
ATOM 692 N N . VAL A 1 106 ? -12.479 -2.296 14.355 1.00 51.09 106 VAL A N 1
ATOM 693 C CA . VAL A 1 106 ? -11.555 -1.184 14.181 1.00 51.09 106 VAL A CA 1
ATOM 694 C C . VAL A 1 106 ? -12.344 -0.078 13.507 1.00 51.09 106 VAL A C 1
ATOM 696 O O . VAL A 1 106 ? -12.796 -0.235 12.373 1.00 51.09 106 VAL A O 1
ATOM 699 N N . SER A 1 107 ? -12.505 1.039 14.214 1.00 46.06 107 SER A N 1
ATOM 700 C CA . SER A 1 107 ? -13.231 2.205 13.712 1.00 46.06 107 SER A CA 1
ATOM 701 C C . SER A 1 107 ? -12.653 2.722 12.386 1.00 46.06 107 SER A C 1
ATOM 703 O O . SER A 1 107 ? -13.343 3.380 11.630 1.00 46.06 107 SER A O 1
ATOM 705 N N . SER A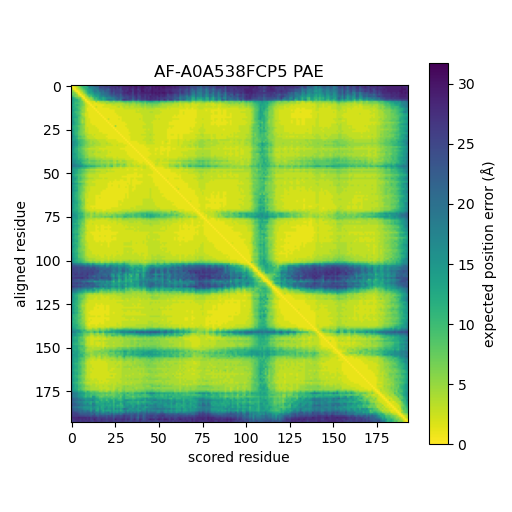 1 108 ? -11.406 2.403 12.023 1.00 51.97 108 SER A N 1
ATOM 706 C CA . SER A 1 108 ? -10.885 2.601 10.665 1.00 51.97 108 SER A CA 1
ATOM 707 C C . SER A 1 108 ? -9.507 1.957 10.514 1.00 51.97 108 SER A C 1
ATOM 709 O O . SER A 1 108 ? -8.619 2.243 11.311 1.00 51.97 108 SER A O 1
ATOM 711 N N . CYS A 1 109 ? -9.244 1.201 9.444 1.00 52.56 109 CYS A N 1
ATOM 712 C CA . CYS A 1 109 ? -7.863 0.843 9.068 1.00 52.56 109 CYS A CA 1
ATOM 713 C C . CYS A 1 109 ? -7.025 2.086 8.688 1.00 52.56 109 CYS A C 1
ATOM 715 O O . CYS A 1 109 ? -5.827 1.989 8.441 1.00 52.56 109 CYS A O 1
ATOM 717 N N . GLY A 1 110 ? -7.654 3.264 8.566 1.00 53.62 110 GLY A N 1
ATOM 718 C CA . GLY A 1 110 ? -6.998 4.520 8.221 1.00 53.62 110 GLY A CA 1
ATOM 719 C C . GLY A 1 110 ? -6.524 4.611 6.772 1.00 53.62 110 GLY A C 1
ATOM 720 O O . GLY A 1 110 ? -6.134 5.695 6.346 1.00 53.62 110 GLY A O 1
ATOM 721 N N . CYS A 1 111 ? -6.600 3.523 5.995 1.00 55.16 111 CYS A N 1
ATOM 722 C CA . CYS A 1 111 ? -6.043 3.450 4.645 1.00 55.16 111 CYS A CA 1
ATOM 723 C C . CYS A 1 111 ? -6.620 4.499 3.684 1.00 55.16 111 CYS A C 1
ATOM 725 O O . CYS A 1 111 ? -5.922 4.876 2.754 1.00 55.16 111 CYS A O 1
ATOM 727 N N . PHE A 1 112 ? -7.837 5.024 3.913 1.00 54.53 112 PHE A N 1
ATOM 728 C CA . PHE A 1 112 ? -8.463 5.998 3.000 1.00 54.53 112 PHE A CA 1
ATOM 729 C C . PHE A 1 112 ? -9.385 7.031 3.673 1.00 54.53 112 PHE A C 1
ATOM 731 O O . PHE A 1 112 ? -10.296 7.561 3.042 1.00 54.53 112 PHE A O 1
ATOM 738 N N . GLY A 1 113 ? -9.207 7.304 4.970 1.00 50.56 113 GLY A N 1
ATOM 739 C CA . GLY A 1 113 ? -10.007 8.312 5.688 1.00 50.56 113 GLY A CA 1
ATOM 740 C C . GLY A 1 113 ? -11.506 7.999 5.847 1.00 50.56 113 GLY A C 1
ATOM 741 O O . GLY A 1 113 ? -12.245 8.854 6.331 1.00 50.56 113 GLY A O 1
ATOM 742 N N . ALA A 1 114 ? -11.958 6.798 5.468 1.00 52.00 114 ALA A N 1
ATOM 743 C CA . ALA A 1 114 ? -13.309 6.313 5.733 1.00 52.00 114 ALA A CA 1
ATOM 744 C C . ALA A 1 114 ? -13.448 5.875 7.200 1.00 52.00 114 ALA A C 1
ATOM 746 O O . ALA A 1 114 ? -12.601 5.144 7.718 1.00 52.00 114 ALA A O 1
ATOM 747 N N . THR A 1 115 ? -14.517 6.323 7.856 1.00 52.75 115 THR A N 1
ATOM 748 C CA . THR A 1 115 ? -14.734 6.176 9.305 1.00 52.75 115 THR A CA 1
ATOM 749 C C . THR A 1 115 ? -15.338 4.850 9.734 1.00 52.75 115 THR A C 1
ATOM 751 O O . THR A 1 115 ? -15.536 4.698 10.923 1.00 52.75 115 THR A O 1
ATOM 754 N N . ASP A 1 116 ? -15.613 3.925 8.809 1.00 54.12 116 ASP A N 1
ATOM 755 C CA . ASP A 1 116 ? -16.194 2.612 9.112 1.0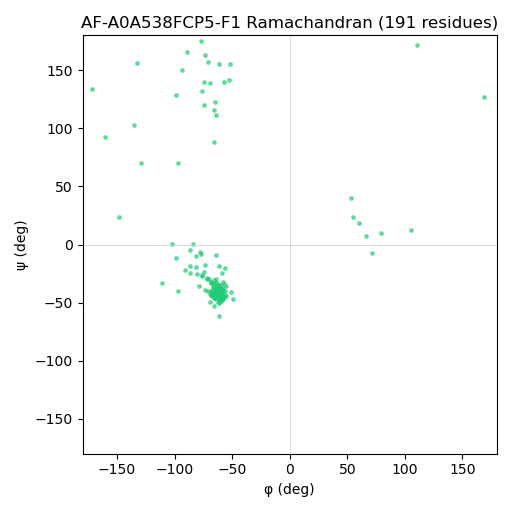0 54.12 116 ASP A CA 1
ATOM 756 C C . ASP A 1 116 ? -15.941 1.648 7.943 1.00 54.12 116 ASP A C 1
ATOM 758 O O . ASP A 1 116 ? -16.686 1.604 6.952 1.00 54.12 116 ASP A O 1
ATOM 762 N N . THR A 1 117 ? -14.849 0.896 8.023 1.00 59.34 117 THR A N 1
ATOM 763 C CA . THR A 1 117 ? -14.624 -0.295 7.195 1.00 59.34 117 THR A CA 1
ATOM 764 C C . THR A 1 117 ? -14.086 -1.376 8.118 1.00 59.34 117 THR A C 1
ATOM 766 O O . THR A 1 117 ? -12.911 -1.294 8.488 1.00 59.34 117 THR A O 1
ATOM 769 N N . PRO A 1 118 ? -14.922 -2.351 8.522 1.00 65.88 118 PRO A N 1
ATOM 770 C CA . PRO A 1 118 ? -14.468 -3.463 9.340 1.00 65.88 118 PRO A CA 1
ATOM 771 C C . PRO A 1 118 ? -13.264 -4.128 8.666 1.00 65.88 118 PRO A C 1
ATOM 773 O O . PRO A 1 118 ? -13.261 -4.242 7.433 1.00 65.88 118 PRO A O 1
ATOM 776 N N . PRO A 1 119 ? -12.247 -4.562 9.427 1.00 75.25 119 PRO A N 1
ATOM 777 C CA . PRO A 1 119 ? -11.180 -5.363 8.851 1.00 75.25 119 PRO A CA 1
ATOM 778 C C . PRO A 1 119 ? -11.793 -6.614 8.205 1.00 75.25 119 PRO A C 1
ATOM 780 O O . PRO A 1 119 ? -12.734 -7.207 8.733 1.00 75.25 119 PRO A O 1
ATOM 783 N N . THR A 1 120 ? -11.287 -7.004 7.036 1.00 84.12 120 THR A N 1
ATOM 784 C CA . THR A 1 120 ? -11.768 -8.175 6.291 1.00 84.12 120 THR A CA 1
ATOM 785 C C . THR A 1 120 ? -10.601 -9.031 5.830 1.00 84.12 120 THR A C 1
ATOM 787 O O . THR A 1 120 ? -9.492 -8.537 5.631 1.00 84.12 120 THR A O 1
ATOM 790 N N . VAL A 1 121 ? -10.859 -10.317 5.589 1.00 87.56 121 VAL A N 1
ATOM 791 C CA . VAL A 1 121 ? -9.867 -11.219 4.978 1.00 87.56 121 VAL A CA 1
ATOM 792 C C . VAL A 1 121 ? -9.409 -10.688 3.614 1.00 87.56 121 VAL A C 1
ATOM 794 O O . VAL A 1 121 ? -8.240 -10.817 3.268 1.00 87.56 121 VAL A O 1
ATOM 797 N N . ALA A 1 122 ? -10.291 -10.008 2.872 1.00 87.06 122 ALA A N 1
ATOM 798 C CA . ALA A 1 122 ? -9.945 -9.379 1.599 1.00 87.06 122 ALA A CA 1
ATOM 799 C C . ALA A 1 122 ? -8.827 -8.327 1.732 1.00 87.06 122 ALA A C 1
ATOM 801 O O . ALA A 1 122 ? -7.955 -8.286 0.870 1.00 87.06 122 ALA A O 1
ATOM 802 N N . HIS A 1 123 ? -8.795 -7.534 2.815 1.00 87.94 123 HIS A N 1
ATOM 803 C CA . HIS A 1 123 ? -7.676 -6.615 3.077 1.00 87.94 123 HIS A CA 1
ATOM 804 C C . HIS A 1 123 ? -6.354 -7.370 3.216 1.00 87.94 123 HIS A C 1
ATOM 806 O O . HIS A 1 123 ? -5.386 -7.027 2.548 1.00 87.94 123 HIS A O 1
ATOM 812 N N . VAL A 1 124 ? -6.336 -8.436 4.023 1.00 91.31 124 VAL A N 1
ATOM 813 C CA . VAL A 1 124 ? -5.127 -9.246 4.230 1.00 91.31 124 VAL A CA 1
ATOM 814 C C . VAL A 1 124 ? -4.645 -9.847 2.908 1.00 91.31 124 VAL A C 1
ATOM 816 O O . VAL A 1 124 ? -3.456 -9.806 2.615 1.00 91.31 124 VAL A O 1
ATOM 819 N N . VAL A 1 125 ? -5.558 -10.362 2.079 1.00 93.50 125 VAL A N 1
ATOM 820 C CA . VAL A 1 125 ? -5.220 -10.926 0.762 1.00 93.50 125 VAL A CA 1
ATOM 821 C C . VAL A 1 125 ? -4.619 -9.868 -0.165 1.00 93.50 125 VAL A C 1
ATOM 823 O O . VAL A 1 125 ? -3.622 -10.147 -0.831 1.00 93.50 125 VAL A O 1
ATOM 826 N N . VAL A 1 126 ? -5.189 -8.660 -0.201 1.00 91.69 126 VAL A N 1
ATOM 827 C CA . VAL A 1 126 ? -4.656 -7.556 -1.014 1.00 91.69 126 VAL A CA 1
ATOM 828 C C . VAL A 1 126 ? -3.272 -7.137 -0.524 1.00 91.69 126 VAL A C 1
ATOM 830 O O . VAL A 1 126 ? -2.366 -7.008 -1.346 1.00 91.69 126 VAL A O 1
ATOM 833 N N . ASP A 1 127 ? -3.079 -6.990 0.788 1.00 94.56 127 ASP A N 1
ATOM 834 C CA . ASP A 1 127 ? -1.789 -6.602 1.360 1.00 94.56 127 ASP A CA 1
ATOM 835 C C . ASP A 1 127 ? -0.712 -7.664 1.098 1.00 94.56 127 ASP A C 1
ATOM 837 O O . ASP A 1 127 ? 0.395 -7.345 0.663 1.00 94.56 127 ASP A O 1
ATOM 841 N N . VAL A 1 128 ? -1.038 -8.947 1.275 1.00 96.88 128 VAL A N 1
ATOM 842 C CA . VAL A 1 128 ? -0.118 -10.051 0.968 1.00 96.88 128 VAL A CA 1
ATOM 843 C C . VAL A 1 128 ? 0.202 -10.100 -0.526 1.00 96.88 128 VAL A C 1
ATOM 845 O O . VAL A 1 128 ? 1.368 -10.227 -0.895 1.00 96.88 128 VAL A O 1
ATOM 848 N N . GLY A 1 129 ? -0.796 -9.954 -1.401 1.00 96.25 129 GLY A N 1
ATOM 849 C CA . GLY A 1 129 ? -0.585 -9.899 -2.849 1.00 96.25 129 GLY A CA 1
ATOM 850 C C . GLY A 1 129 ? 0.340 -8.749 -3.252 1.00 96.25 129 GLY A C 1
ATOM 851 O O . GLY A 1 129 ? 1.298 -8.952 -3.998 1.00 96.25 129 GLY A O 1
ATOM 852 N N . ALA A 1 130 ? 0.117 -7.559 -2.695 1.00 96.19 130 ALA A N 1
ATOM 853 C CA . ALA A 1 130 ? 0.975 -6.400 -2.901 1.00 96.19 130 ALA A CA 1
ATOM 854 C C . ALA A 1 130 ? 2.413 -6.665 -2.422 1.00 96.19 130 ALA A C 1
ATOM 856 O O . ALA A 1 130 ? 3.361 -6.433 -3.179 1.00 96.19 130 ALA A O 1
ATOM 857 N N . ALA A 1 131 ? 2.589 -7.239 -1.228 1.00 97.44 131 ALA A N 1
ATOM 858 C CA . ALA A 1 131 ? 3.904 -7.613 -0.711 1.00 97.44 131 ALA A CA 1
ATOM 859 C C . ALA A 1 131 ? 4.627 -8.615 -1.627 1.00 97.44 131 ALA A C 1
ATOM 861 O O . ALA A 1 131 ? 5.802 -8.424 -1.937 1.00 97.44 131 ALA A O 1
ATOM 862 N N . LEU A 1 132 ? 3.929 -9.643 -2.119 1.00 96.75 132 LEU A N 1
ATOM 863 C CA . LEU A 1 132 ? 4.497 -10.637 -3.034 1.00 96.75 132 LEU A CA 1
ATOM 864 C C . LEU A 1 132 ? 4.945 -10.011 -4.358 1.00 96.75 132 LEU A C 1
ATOM 866 O O . LEU A 1 132 ? 6.034 -10.321 -4.839 1.00 96.75 132 LEU A O 1
ATOM 870 N N . THR A 1 133 ? 4.156 -9.095 -4.927 1.00 95.12 133 THR A N 1
ATOM 871 C CA . THR A 1 133 ? 4.542 -8.395 -6.166 1.00 95.12 133 THR A CA 1
ATOM 872 C C . THR A 1 133 ? 5.788 -7.533 -5.956 1.00 95.12 133 THR A C 1
ATOM 874 O O . THR A 1 133 ? 6.683 -7.522 -6.801 1.00 95.12 133 THR A O 1
ATOM 877 N N . ALA A 1 134 ? 5.899 -6.876 -4.799 1.00 96.00 134 ALA A N 1
ATOM 878 C CA . ALA A 1 134 ? 7.062 -6.081 -4.430 1.00 96.00 134 ALA A CA 1
ATOM 879 C C . ALA A 1 134 ? 8.311 -6.947 -4.203 1.00 96.00 134 ALA A C 1
ATOM 881 O O . ALA A 1 134 ? 9.386 -6.614 -4.700 1.00 96.00 134 ALA A O 1
ATOM 882 N N . VAL A 1 135 ? 8.172 -8.105 -3.551 1.00 96.00 135 VAL A N 1
ATOM 883 C CA . VAL A 1 135 ? 9.254 -9.094 -3.416 1.00 96.00 135 VAL A CA 1
ATOM 884 C C . VAL A 1 135 ? 9.694 -9.617 -4.788 1.00 96.00 135 VAL A C 1
ATOM 886 O O . VAL A 1 135 ? 10.892 -9.683 -5.061 1.00 96.00 135 VAL A O 1
ATOM 889 N N . ALA A 1 136 ? 8.754 -9.920 -5.687 1.00 94.00 136 ALA A N 1
ATOM 890 C CA . ALA A 1 136 ? 9.065 -10.364 -7.043 1.00 94.00 136 ALA A CA 1
ATOM 891 C C . ALA A 1 136 ? 9.850 -9.302 -7.836 1.00 94.00 136 ALA A C 1
ATOM 893 O O . ALA A 1 136 ? 10.848 -9.634 -8.477 1.00 94.00 136 ALA A O 1
ATOM 894 N N . VAL A 1 137 ? 9.466 -8.023 -7.740 1.00 93.19 137 VAL A N 1
ATOM 895 C CA . VAL A 1 137 ? 10.216 -6.907 -8.347 1.00 93.19 137 VAL A CA 1
ATOM 896 C C . VAL A 1 137 ? 11.595 -6.739 -7.705 1.00 93.19 137 VAL A C 1
ATOM 898 O O . VAL A 1 137 ? 12.575 -6.541 -8.420 1.00 93.19 137 VAL A O 1
ATOM 901 N N . ALA A 1 138 ? 11.708 -6.868 -6.381 1.00 93.62 138 ALA A N 1
ATOM 902 C CA . ALA A 1 138 ? 12.986 -6.759 -5.679 1.00 93.62 138 ALA A CA 1
ATOM 903 C C . ALA A 1 138 ? 13.981 -7.862 -6.086 1.00 93.62 138 ALA A C 1
ATOM 905 O O . ALA A 1 138 ? 15.189 -7.615 -6.142 1.00 93.62 138 ALA A O 1
ATOM 906 N N . MET A 1 139 ? 13.489 -9.070 -6.376 1.00 92.31 139 MET A N 1
ATOM 907 C CA . MET A 1 139 ? 14.309 -10.211 -6.797 1.00 92.31 139 MET A CA 1
ATOM 908 C C . MET A 1 139 ? 14.561 -10.268 -8.312 1.00 92.31 139 MET A C 1
ATOM 910 O O . MET A 1 139 ? 15.489 -10.953 -8.739 1.00 92.31 139 MET A O 1
ATOM 914 N N . GLY A 1 140 ? 13.759 -9.571 -9.120 1.00 87.38 140 GLY A N 1
ATOM 915 C CA . GLY A 1 140 ? 13.833 -9.616 -10.579 1.00 87.38 140 GLY A CA 1
ATOM 916 C C . GLY A 1 140 ? 15.036 -8.873 -11.187 1.00 87.38 140 GLY A C 1
ATOM 917 O O . GLY A 1 140 ? 15.661 -8.032 -10.534 1.00 87.38 140 GLY A O 1
ATOM 918 N N . PRO A 1 141 ? 15.366 -9.154 -12.464 1.00 72.44 141 PRO A N 1
ATOM 919 C CA . PRO A 1 141 ? 16.329 -8.369 -13.228 1.00 72.44 141 PRO A CA 1
ATOM 920 C C . PRO A 1 141 ? 15.755 -6.958 -13.400 1.00 72.44 141 PRO A C 1
ATOM 922 O O . PRO A 1 141 ? 14.710 -6.777 -14.019 1.00 72.44 141 PRO A O 1
ATOM 925 N N . GLY A 1 142 ? 16.389 -5.983 -12.746 1.00 68.88 142 GLY A N 1
ATOM 926 C CA . GLY A 1 142 ? 15.818 -4.662 -12.488 1.00 68.88 142 GLY A CA 1
ATOM 927 C C . GLY A 1 142 ? 15.251 -3.930 -13.711 1.00 68.88 142 GLY A C 1
ATOM 928 O O . GLY A 1 142 ? 15.653 -4.131 -14.852 1.00 68.88 142 GLY A O 1
ATOM 929 N N . GLY A 1 143 ? 14.318 -3.019 -13.447 1.00 77.75 143 GLY A N 1
ATOM 930 C CA . GLY A 1 143 ? 13.689 -2.165 -14.448 1.00 77.75 143 GLY A CA 1
ATOM 931 C C . GLY A 1 143 ? 12.497 -1.452 -13.828 1.00 77.75 143 GLY A C 1
ATOM 932 O O . GLY A 1 143 ? 11.667 -2.095 -13.207 1.00 77.75 143 GLY A O 1
ATOM 933 N N . GLY A 1 144 ? 12.438 -0.126 -13.940 1.00 86.44 144 GLY A N 1
ATOM 934 C CA . GLY A 1 144 ? 11.371 0.676 -13.336 1.00 86.44 144 GLY A CA 1
ATOM 935 C C . GLY A 1 144 ? 10.165 0.867 -14.247 1.00 86.44 144 GLY A C 1
ATOM 936 O O . GLY A 1 144 ? 10.251 0.693 -15.468 1.00 86.44 144 GLY A O 1
ATOM 937 N N . LEU A 1 145 ? 9.061 1.320 -13.651 1.00 88.00 145 LEU A N 1
ATOM 938 C CA . LEU A 1 145 ? 7.871 1.758 -14.377 1.00 88.00 145 LEU A CA 1
ATOM 939 C C . LEU A 1 145 ? 8.185 2.783 -15.489 1.00 88.00 145 LEU A C 1
ATOM 941 O O . LEU A 1 145 ? 7.654 2.597 -16.586 1.00 88.00 145 LEU A O 1
ATOM 945 N N . PRO A 1 146 ? 9.087 3.778 -15.309 1.00 89.06 146 PRO A N 1
ATOM 946 C CA . PRO A 1 146 ? 9.425 4.716 -16.384 1.00 89.06 146 PRO A CA 1
ATOM 947 C C . PRO A 1 146 ? 9.982 4.021 -17.633 1.00 89.06 146 PRO A C 1
ATOM 949 O O . PRO A 1 146 ? 9.618 4.357 -18.758 1.00 89.06 146 PRO A O 1
ATOM 952 N N . GLY A 1 147 ? 10.813 2.992 -17.440 1.00 86.75 147 GLY A N 1
ATOM 953 C CA . GLY A 1 147 ? 11.358 2.201 -18.541 1.00 86.75 147 GLY A CA 1
ATOM 954 C C . GLY A 1 147 ? 10.294 1.365 -19.251 1.00 86.75 147 GLY A C 1
ATOM 955 O O . GLY A 1 147 ? 10.389 1.161 -20.458 1.00 86.75 147 GLY A O 1
ATOM 956 N N . VAL A 1 148 ? 9.276 0.890 -18.526 1.00 87.62 148 VAL A N 1
ATOM 957 C CA . VAL A 1 148 ? 8.129 0.196 -19.129 1.00 87.62 148 VAL A CA 1
ATOM 958 C C . VAL A 1 148 ? 7.284 1.174 -19.938 1.00 87.62 148 VAL A C 1
ATOM 960 O O . VAL A 1 148 ? 7.027 0.894 -21.103 1.00 87.62 148 VAL A O 1
ATOM 963 N N . LEU A 1 149 ? 6.914 2.325 -19.370 1.00 88.19 149 LEU A N 1
ATOM 964 C CA . LEU A 1 149 ? 6.098 3.344 -20.044 1.00 88.19 149 LEU A CA 1
ATOM 965 C C . LEU A 1 149 ? 6.745 3.851 -21.339 1.00 88.19 149 LEU A C 1
ATOM 967 O O . LEU A 1 149 ? 6.059 3.971 -22.349 1.00 88.19 149 LEU A O 1
ATOM 971 N N . ALA A 1 150 ? 8.066 4.053 -21.342 1.00 88.12 150 ALA A N 1
ATOM 972 C CA . ALA A 1 150 ? 8.813 4.497 -22.521 1.00 88.12 150 ALA A CA 1
ATOM 973 C C . ALA A 1 150 ? 8.751 3.520 -23.713 1.00 88.12 150 ALA A C 1
ATOM 975 O O . ALA A 1 150 ? 9.039 3.911 -24.840 1.00 88.12 150 ALA A O 1
ATOM 976 N N . ARG A 1 151 ? 8.390 2.252 -23.478 1.00 88.00 151 ARG A N 1
ATOM 977 C CA . ARG A 1 151 ? 8.269 1.210 -24.513 1.00 88.00 151 ARG A CA 1
ATOM 978 C C . ARG A 1 151 ? 6.822 0.915 -24.915 1.00 88.00 151 ARG A C 1
ATOM 980 O O . ARG A 1 151 ? 6.599 0.028 -25.734 1.00 88.00 151 ARG A O 1
ATOM 987 N N . GLN A 1 152 ? 5.846 1.605 -24.327 1.00 85.56 152 GLN A N 1
ATOM 988 C CA . GLN A 1 152 ? 4.423 1.389 -24.594 1.00 85.56 152 GLN A CA 1
ATOM 989 C C . GLN A 1 152 ? 3.908 2.335 -25.692 1.00 85.56 152 GLN A C 1
ATOM 991 O O . GLN A 1 152 ? 4.391 3.465 -25.810 1.00 85.56 152 GLN A O 1
ATOM 996 N N . PRO A 1 153 ? 2.891 1.924 -26.474 1.00 81.69 153 PRO A N 1
ATOM 997 C CA . PRO A 1 153 ? 2.230 2.819 -27.417 1.00 81.69 153 PRO A CA 1
ATOM 998 C C . PRO A 1 153 ? 1.584 4.003 -26.683 1.00 81.69 153 PRO A C 1
ATOM 1000 O O . PRO A 1 153 ? 1.242 3.909 -25.500 1.00 81.69 153 PRO A O 1
ATOM 1003 N N . LEU A 1 154 ? 1.403 5.121 -27.397 1.00 85.88 154 LEU A N 1
ATOM 1004 C CA . LEU A 1 154 ? 0.783 6.344 -26.863 1.00 85.88 154 LEU A CA 1
ATOM 1005 C C . LEU A 1 154 ? 1.449 6.830 -25.559 1.00 85.88 154 LEU A C 1
ATOM 1007 O O . LEU A 1 154 ? 0.764 7.213 -24.613 1.00 85.88 154 LEU A O 1
ATOM 1011 N N . ALA A 1 155 ? 2.782 6.745 -25.479 1.00 82.00 155 ALA A N 1
ATOM 1012 C CA . ALA A 1 155 ? 3.574 7.121 -24.302 1.00 82.00 155 ALA A CA 1
ATOM 1013 C C . ALA A 1 155 ? 3.153 6.422 -22.987 1.00 82.00 155 ALA A C 1
ATOM 1015 O O . ALA A 1 155 ? 3.387 6.937 -21.895 1.00 82.00 155 ALA A O 1
ATOM 1016 N N . GLY A 1 156 ? 2.506 5.253 -23.072 1.00 84.81 156 GLY A N 1
ATOM 1017 C CA . GLY A 1 156 ? 2.066 4.496 -21.901 1.00 84.81 156 GLY A CA 1
ATOM 1018 C C . GLY A 1 156 ? 0.776 4.991 -21.242 1.00 84.81 156 GLY A C 1
ATOM 1019 O O . GLY A 1 156 ? 0.421 4.473 -20.183 1.00 84.81 156 GLY A O 1
ATOM 1020 N N . ILE A 1 157 ? 0.032 5.914 -21.867 1.00 89.12 157 ILE A N 1
ATOM 1021 C CA . ILE A 1 157 ? -1.280 6.379 -21.377 1.00 89.12 157 ILE A CA 1
ATOM 1022 C C . ILE A 1 157 ? -2.226 5.210 -21.028 1.00 89.12 157 ILE A C 1
ATOM 1024 O O . ILE A 1 157 ? -2.787 5.229 -19.929 1.00 89.12 157 ILE A O 1
ATOM 1028 N N . PRO A 1 158 ? -2.383 4.160 -21.868 1.00 89.00 158 PRO A N 1
ATOM 1029 C CA . PRO A 1 158 ? -3.259 3.037 -21.529 1.00 89.00 158 PRO A CA 1
AT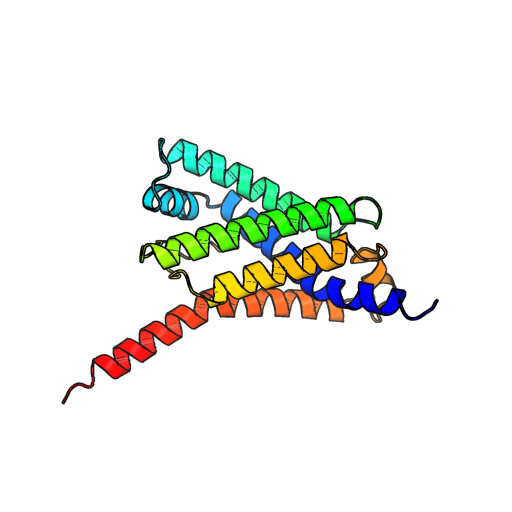OM 1030 C C . PRO A 1 158 ? -2.835 2.304 -20.251 1.00 89.00 158 PRO A C 1
ATOM 1032 O O . PRO A 1 158 ? -3.684 1.913 -19.454 1.00 89.00 158 PRO A O 1
ATOM 1035 N N . LEU A 1 159 ? -1.525 2.154 -20.020 1.00 86.75 159 LEU A N 1
ATOM 1036 C CA . LEU A 1 159 ? -1.006 1.511 -18.814 1.00 86.75 159 LEU A CA 1
ATOM 1037 C C . LEU A 1 159 ? -1.295 2.360 -17.573 1.00 86.75 159 LEU A C 1
ATOM 1039 O O . LEU A 1 159 ? -1.745 1.827 -16.565 1.00 86.75 159 LEU A O 1
ATOM 1043 N N . VAL A 1 160 ? -1.088 3.677 -17.649 1.00 89.56 160 VAL A N 1
ATOM 1044 C CA . VAL A 1 160 ? -1.421 4.593 -16.547 1.00 89.56 160 VAL A CA 1
ATOM 1045 C C . VAL A 1 160 ? -2.913 4.526 -16.220 1.00 89.56 160 VAL A C 1
ATOM 1047 O O . VAL A 1 160 ? -3.271 4.414 -15.050 1.00 89.56 160 VAL A O 1
ATOM 1050 N N . LEU A 1 161 ? -3.784 4.520 -17.233 1.00 91.00 161 LEU A N 1
ATOM 1051 C CA . LEU A 1 161 ? -5.226 4.384 -17.027 1.00 91.00 161 LEU A CA 1
ATOM 1052 C C . LEU A 1 161 ? -5.574 3.059 -16.335 1.00 91.00 161 LEU A C 1
ATOM 1054 O O . LEU A 1 161 ? -6.329 3.061 -15.365 1.00 91.00 161 LEU A O 1
ATOM 1058 N N . LEU A 1 162 ? -4.990 1.943 -16.782 1.00 89.50 162 LEU A N 1
ATOM 1059 C CA . LEU A 1 162 ? -5.174 0.637 -16.145 1.00 89.50 162 LEU A CA 1
ATOM 1060 C C . LEU A 1 162 ? -4.700 0.631 -14.688 1.00 89.50 162 LEU A C 1
ATOM 1062 O O . LEU A 1 162 ? -5.371 0.039 -13.848 1.00 89.50 162 LEU A O 1
ATOM 1066 N N . LEU A 1 163 ? -3.597 1.311 -14.365 1.00 91.62 163 LEU A N 1
ATOM 1067 C CA . LEU A 1 163 ? -3.123 1.453 -12.985 1.00 91.62 163 LEU A CA 1
ATOM 1068 C C . LEU A 1 163 ? -4.102 2.261 -12.130 1.00 91.62 163 LEU A C 1
ATOM 1070 O O . LEU A 1 163 ? -4.428 1.839 -11.024 1.00 91.62 163 LEU A O 1
ATOM 1074 N N . VAL A 1 164 ? -4.620 3.383 -12.641 1.00 90.19 164 VAL A N 1
ATOM 1075 C CA . VAL A 1 164 ? -5.634 4.178 -11.929 1.00 90.19 164 VAL A CA 1
ATOM 1076 C C . VAL A 1 164 ? -6.896 3.351 -11.692 1.00 90.19 164 VAL A C 1
ATOM 1078 O O . VAL A 1 164 ? -7.408 3.326 -10.573 1.00 90.19 164 VAL A O 1
ATOM 1081 N N . VAL A 1 165 ? -7.370 2.629 -12.711 1.00 92.38 165 VAL A N 1
ATOM 1082 C CA . VAL A 1 165 ? -8.529 1.735 -12.595 1.00 92.38 165 VAL A CA 1
ATOM 1083 C C . VAL A 1 165 ? -8.255 0.617 -11.591 1.00 92.38 165 VAL A C 1
ATOM 1085 O O . VAL A 1 165 ? -9.097 0.366 -10.737 1.00 92.38 165 VAL A O 1
ATOM 1088 N N . ALA A 1 166 ? -7.082 -0.016 -11.622 1.00 90.25 166 ALA A N 1
ATOM 1089 C CA . ALA A 1 166 ? -6.712 -1.060 -10.669 1.00 90.25 166 ALA A CA 1
ATOM 1090 C C . ALA A 1 166 ? -6.688 -0.535 -9.225 1.00 90.25 166 ALA A C 1
ATOM 1092 O O . ALA A 1 166 ? -7.274 -1.158 -8.340 1.00 90.25 166 ALA A O 1
ATOM 1093 N N . CYS A 1 167 ? -6.089 0.636 -8.988 1.00 88.88 167 CYS A N 1
ATOM 1094 C CA . CYS A 1 167 ? -6.105 1.298 -7.683 1.00 88.88 167 CYS A CA 1
ATOM 1095 C C . CYS A 1 167 ? -7.536 1.619 -7.231 1.00 88.88 167 CYS A C 1
ATOM 1097 O O . CYS A 1 167 ? -7.894 1.371 -6.080 1.00 88.88 167 CYS A O 1
ATOM 1099 N N . TYR A 1 168 ? -8.373 2.136 -8.132 1.00 87.50 168 TYR A N 1
ATOM 1100 C CA . TYR A 1 168 ? -9.766 2.463 -7.837 1.00 87.50 168 TYR A CA 1
ATOM 1101 C C . TYR A 1 168 ? -10.604 1.217 -7.522 1.00 87.50 168 TYR A C 1
ATOM 1103 O O . TYR A 1 168 ? -11.371 1.215 -6.562 1.00 87.50 168 TYR A O 1
ATOM 1111 N N . LEU A 1 169 ? -10.428 0.131 -8.276 1.00 88.19 169 LEU A N 1
ATOM 1112 C CA . LEU A 1 169 ? -11.109 -1.139 -8.033 1.00 88.19 169 LEU A CA 1
ATOM 1113 C C . LEU A 1 169 ? -10.644 -1.796 -6.734 1.00 88.19 169 LEU A C 1
ATOM 1115 O O . LEU A 1 169 ? -11.484 -2.283 -5.983 1.00 88.19 169 LEU A O 1
ATOM 1119 N N . ALA A 1 170 ? -9.344 -1.771 -6.426 1.00 86.50 170 ALA A N 1
ATOM 1120 C CA . ALA A 1 170 ? -8.834 -2.229 -5.137 1.00 86.50 170 ALA A CA 1
ATOM 1121 C C . ALA A 1 170 ? -9.439 -1.400 -3.997 1.00 86.50 170 ALA A C 1
ATOM 1123 O O . ALA A 1 170 ? -9.949 -1.950 -3.026 1.00 86.50 170 ALA A O 1
ATOM 1124 N N . TRP A 1 171 ? -9.486 -0.076 -4.147 1.00 85.00 171 TRP A N 1
ATOM 1125 C CA . TRP A 1 171 ? -10.130 0.806 -3.180 1.00 85.00 171 TRP A CA 1
ATOM 1126 C C . TRP A 1 171 ? -11.619 0.481 -2.986 1.00 85.00 171 TRP A C 1
ATOM 1128 O O . TRP A 1 171 ? -12.080 0.358 -1.849 1.00 85.00 171 TRP A O 1
ATOM 1138 N N . LEU A 1 172 ? -12.376 0.279 -4.069 1.00 83.38 172 LEU A N 1
ATOM 1139 C CA . LEU A 1 172 ? -13.776 -0.149 -4.000 1.00 83.38 172 LEU A CA 1
ATOM 1140 C C . LEU A 1 172 ? -13.918 -1.519 -3.336 1.00 83.38 172 LEU A C 1
ATOM 1142 O O . LEU A 1 172 ? -14.797 -1.705 -2.494 1.00 83.38 172 LEU A O 1
ATOM 1146 N N . ALA A 1 173 ? -13.046 -2.469 -3.662 1.00 82.38 173 ALA A N 1
ATOM 1147 C CA . ALA A 1 173 ? -13.069 -3.794 -3.065 1.00 82.38 173 ALA A CA 1
ATOM 1148 C C . ALA A 1 173 ? -12.823 -3.734 -1.549 1.00 82.38 173 ALA A C 1
ATOM 1150 O O . ALA A 1 173 ? -13.466 -4.436 -0.773 1.00 82.38 173 ALA A O 1
ATOM 1151 N N . LEU A 1 174 ? -11.945 -2.842 -1.100 1.00 80.69 174 LEU A N 1
ATOM 1152 C CA . LEU A 1 174 ? -11.619 -2.690 0.314 1.00 80.69 174 LEU A CA 1
ATOM 1153 C C . LEU A 1 174 ? -12.657 -1.867 1.095 1.00 80.69 174 LEU A C 1
ATOM 1155 O O . LEU A 1 174 ? -12.797 -2.056 2.304 1.00 80.69 174 LEU A O 1
ATOM 1159 N N . THR A 1 175 ? -13.408 -0.978 0.435 1.00 79.00 175 THR A N 1
ATOM 1160 C CA . THR A 1 175 ? -14.316 -0.032 1.113 1.00 79.00 175 THR A CA 1
ATOM 1161 C C . THR A 1 175 ? -15.808 -0.291 0.898 1.00 79.00 175 THR A C 1
ATOM 1163 O O . THR A 1 175 ? -16.605 -0.033 1.803 1.00 79.00 175 THR A O 1
ATOM 1166 N N . ALA A 1 176 ? -16.215 -0.800 -0.266 1.00 79.00 176 ALA A N 1
ATOM 1167 C CA . ALA A 1 176 ? -17.618 -0.990 -0.629 1.00 79.00 176 ALA A CA 1
ATOM 1168 C C . ALA A 1 176 ? -18.109 -2.425 -0.380 1.00 79.00 176 ALA A C 1
ATOM 1170 O O . ALA A 1 176 ? -19.212 -2.597 0.145 1.00 79.00 176 ALA A O 1
ATOM 1171 N N . LEU A 1 177 ? -17.295 -3.450 -0.674 1.00 73.00 177 LEU A N 1
ATOM 1172 C CA . LEU A 1 177 ? -17.670 -4.860 -0.455 1.00 73.00 177 LEU A CA 1
ATOM 1173 C C . LEU A 1 177 ? -18.053 -5.166 1.005 1.00 73.00 177 LEU A C 1
ATOM 1175 O O . LEU A 1 177 ? -19.105 -5.779 1.204 1.00 73.00 177 LEU A O 1
ATOM 1179 N N . PRO A 1 178 ? -17.308 -4.709 2.036 1.00 71.75 178 PRO A N 1
ATOM 1180 C CA . PRO A 1 178 ? -17.685 -4.981 3.425 1.00 71.75 178 PRO A CA 1
ATOM 1181 C C . PRO A 1 178 ? -19.056 -4.393 3.791 1.00 71.75 178 PRO A C 1
ATOM 1183 O O . PRO A 1 178 ? -19.827 -5.006 4.528 1.00 71.75 178 PRO A O 1
ATOM 1186 N N . ARG A 1 179 ? -19.400 -3.224 3.231 1.00 71.38 179 ARG A N 1
ATOM 1187 C CA . ARG A 1 179 ? -20.683 -2.545 3.480 1.00 71.38 179 ARG A CA 1
ATOM 1188 C C . ARG A 1 179 ? -21.844 -3.234 2.773 1.00 71.38 179 ARG A C 1
ATOM 1190 O O . ARG A 1 179 ? -22.926 -3.341 3.347 1.00 71.38 179 ARG A O 1
ATOM 1197 N N . ALA A 1 180 ? -21.627 -3.704 1.546 1.00 71.56 180 ALA A N 1
ATOM 1198 C CA . ALA A 1 180 ? -22.622 -4.471 0.804 1.00 71.56 180 ALA A CA 1
ATOM 1199 C C . ALA A 1 180 ? -22.921 -5.813 1.495 1.00 71.56 180 ALA A C 1
ATOM 1201 O O . ALA A 1 180 ? -24.088 -6.148 1.693 1.00 71.56 180 ALA A O 1
ATOM 1202 N N . GLY A 1 181 ? -21.882 -6.527 1.944 1.00 68.00 181 GLY A N 1
ATOM 1203 C CA . GLY A 1 181 ? -22.024 -7.780 2.689 1.00 68.00 181 GLY A CA 1
ATOM 1204 C C . GLY A 1 181 ? -22.773 -7.608 4.013 1.00 68.00 181 GLY A C 1
ATOM 1205 O O . GLY A 1 181 ? -23.719 -8.346 4.281 1.00 68.00 181 GLY A O 1
ATOM 1206 N N . ALA A 1 182 ? -22.427 -6.585 4.805 1.00 67.81 182 ALA A N 1
ATOM 1207 C CA . ALA A 1 182 ? -23.118 -6.293 6.063 1.00 67.81 182 ALA A CA 1
ATOM 1208 C C . ALA A 1 182 ? -24.618 -6.004 5.857 1.00 67.81 182 ALA A C 1
ATOM 1210 O O . ALA A 1 182 ? -25.457 -6.526 6.588 1.00 67.81 182 ALA A O 1
ATOM 1211 N N . ARG A 1 183 ? -24.977 -5.230 4.821 1.00 70.06 183 ARG A N 1
ATOM 1212 C CA . ARG A 1 183 ? -26.383 -4.951 4.474 1.00 70.06 183 ARG A CA 1
ATOM 1213 C C . ARG A 1 183 ? -27.142 -6.208 4.049 1.00 70.06 183 ARG A C 1
ATOM 1215 O O . ARG A 1 183 ? -28.292 -6.374 4.446 1.00 70.06 183 ARG A O 1
ATOM 1222 N N . ALA A 1 184 ? -26.509 -7.087 3.271 1.00 72.19 184 ALA A N 1
ATOM 1223 C CA . ALA A 1 184 ? -27.117 -8.340 2.832 1.00 72.19 184 ALA A CA 1
ATOM 1224 C C . ALA A 1 184 ? -27.425 -9.271 4.018 1.00 72.19 184 ALA A C 1
ATOM 1226 O O . ALA A 1 184 ? -28.528 -9.804 4.103 1.00 72.19 184 ALA A O 1
ATOM 1227 N N . VAL A 1 185 ? -26.497 -9.408 4.973 1.00 69.50 185 VAL A N 1
ATOM 1228 C CA . VAL A 1 185 ? -26.702 -10.228 6.180 1.00 69.50 185 VAL A CA 1
ATOM 1229 C C . VAL A 1 185 ? -27.842 -9.682 7.044 1.00 69.50 185 VAL A C 1
ATOM 1231 O O . VAL A 1 185 ? -28.693 -10.457 7.469 1.00 69.50 185 VAL A O 1
ATOM 1234 N N . THR A 1 186 ? -27.931 -8.364 7.254 1.00 73.75 186 THR A N 1
ATOM 1235 C CA . THR A 1 186 ? -29.045 -7.757 8.009 1.00 73.75 186 THR A CA 1
ATOM 1236 C C . THR A 1 186 ? -30.390 -7.943 7.303 1.00 73.75 186 THR A C 1
ATOM 1238 O O . THR A 1 186 ? -31.383 -8.268 7.951 1.00 73.75 186 THR A O 1
ATOM 1241 N N . ALA A 1 187 ? -30.434 -7.797 5.974 1.00 73.69 187 ALA A N 1
ATOM 1242 C CA . ALA A 1 187 ? -31.650 -8.010 5.187 1.00 73.69 187 ALA A CA 1
ATOM 1243 C C . ALA A 1 187 ? -32.143 -9.470 5.233 1.00 73.69 187 ALA A C 1
ATOM 1245 O O . ALA A 1 187 ? -33.349 -9.713 5.222 1.00 73.69 187 ALA A O 1
ATOM 1246 N N . LEU A 1 188 ? -31.222 -10.435 5.316 1.00 72.81 188 LEU A N 1
ATOM 1247 C CA . LEU A 1 188 ? -31.538 -11.857 5.482 1.00 72.81 188 LEU A CA 1
ATOM 1248 C C . LEU A 1 188 ? -31.892 -12.205 6.939 1.00 72.81 188 LEU A C 1
ATOM 1250 O O . LEU A 1 188 ? -32.788 -13.008 7.171 1.00 72.81 188 LEU A O 1
ATOM 1254 N N . GLY A 1 189 ? -31.242 -11.573 7.921 1.00 65.06 189 GLY A N 1
ATOM 1255 C CA . GLY A 1 189 ? -31.480 -11.791 9.352 1.00 65.06 189 GLY A CA 1
ATOM 1256 C C . GLY A 1 189 ? -32.770 -11.164 9.892 1.00 65.06 189 GLY A C 1
ATOM 1257 O O . GLY A 1 189 ? -33.300 -11.654 10.886 1.00 65.06 189 GLY A O 1
ATOM 1258 N N . GLY A 1 190 ? -33.295 -10.123 9.233 1.00 55.34 190 GLY A N 1
ATOM 1259 C CA . GLY A 1 190 ? -34.612 -9.532 9.510 1.00 55.34 190 GLY A CA 1
ATOM 1260 C C . GLY A 1 190 ? -35.795 -10.337 8.956 1.00 55.34 190 GLY A C 1
ATOM 1261 O O . GLY A 1 190 ? -36.940 -10.036 9.276 1.00 55.34 190 GLY A O 1
ATOM 1262 N N . ARG A 1 191 ? -35.534 -11.376 8.153 1.00 54.94 191 ARG A N 1
ATOM 1263 C CA . ARG A 1 191 ? -36.522 -12.380 7.739 1.00 54.94 191 ARG A CA 1
ATOM 1264 C C . ARG A 1 191 ? -36.414 -13.605 8.648 1.00 54.94 191 ARG A C 1
ATOM 1266 O O . ARG A 1 191 ? -35.932 -14.651 8.224 1.00 54.94 191 ARG A O 1
ATOM 1273 N N . ARG A 1 192 ? -36.823 -13.484 9.910 1.00 51.66 192 ARG A N 1
ATOM 1274 C CA . ARG A 1 192 ? -37.157 -14.670 10.714 1.00 51.66 192 ARG A CA 1
ATOM 1275 C C . ARG A 1 192 ? -38.684 -14.835 10.681 1.00 51.66 192 ARG A C 1
ATOM 1277 O O . ARG A 1 192 ? -39.349 -13.817 10.868 1.00 51.66 192 ARG A O 1
ATOM 1284 N N . PRO A 1 193 ? -39.215 -16.028 10.347 1.00 53.19 193 PRO A N 1
ATOM 1285 C CA . PRO A 1 193 ? -40.649 -16.303 10.431 1.00 53.19 193 PRO A CA 1
ATOM 1286 C C . PRO A 1 193 ? -41.159 -16.195 11.871 1.00 53.19 193 PRO A C 1
ATOM 1288 O O . PRO A 1 193 ? -40.342 -16.395 12.802 1.00 53.19 193 PRO A O 1
#